Protein AF-A0A2N9EPB7-F1 (afdb_monomer_lite)

Sequence (290 aa):
MHSKGATTSGVSKDGISDSSSALKKNSKKPKYSRFTQQELPACKPILTPGWVITTFIMVGIVFIPIGLASLFASERVVEIVHRYDDACVPHWEIDDVASFLEVLSSSSVKGIGEDRMCWRGSSKDGFRVRHYYKNLLPSAGIVVPWKRIWKTNAPPLVAFFVWVAALGRILTIDNLRRRHVMVLDWCCMCKENGESISHLLLHCPVARELWSFMCSIFGLRWVMPGGVLDLLYSWGDSCHSIGVRKVWDMVPPCVFWCIWGERNARSFEGMERNLMEVKGTVLRTLLGLV

Secondary structure (DSSP, 8-state):
----------------------------SPPP-TTTTT----------HHHHHHHHHHHHHHHHHHHHHHHHHHTT-------STTS-S-TTTHHHHHHHHHHHHT----SSS-----BTTBSSS---HHHHHHHHS-TTS----HHHHHTSS--HHHHHHHHHHHTT-S--HHHHHTTT-------TTTSSS---HHIIIIISHHHHHHHHHHHHHTT------SSHHHHHHHGGGS---HHHHHHHTTHHHHHHHHHHHHHHIIIII-----HHHHHHHHHHHHHT--

InterPro domains:
  IPR005045 CDC50/LEM3 family [PTHR10926] (24-93)
  IPR026960 Reverse transcriptase zinc-binding domain [PF13966] (127-211)

Organism: Fagus sylvatica (NCBI:txid28930)

Foldseek 3Di:
DDDDDDDDDDDDDDDDDDDDDDDDDPDPDDDDDCVVVVVDDDDDDDPDVVVVVVVVVVVCVVVVVVVVVVVVVVVPDDDDDDDPVVDDDPPVCVVVVVVVVVVVVVDDDDDDDDDDDADDPDRPPHDDPVVVCPVVPDPPDDDAPLCLLVVALADPVLSVVLVCLSVQHDPFPVNCVVVVNDDDQAQLQQRPGGTGSCCLCFVPPLNVVLVVLVCVVVVHDDDTDRGSRVCSVPQLPRDDDPVCSSLSSCLSSLSNVLSVVQSCCVVPVVDHDDSVVSSVSSVVSSVVSD

Structure (mmCIF, N/CA/C/O backbone):
data_AF-A0A2N9EPB7-F1
#
_entry.id   AF-A0A2N9EPB7-F1
#
loop_
_atom_site.group_PDB
_atom_site.id
_atom_site.type_symbol
_atom_site.label_atom_id
_atom_site.label_alt_id
_atom_site.label_comp_id
_atom_site.label_asym_id
_atom_site.label_entity_id
_atom_site.label_seq_id
_atom_site.pdbx_PDB_ins_code
_atom_site.Cartn_x
_atom_site.Cartn_y
_atom_site.Cartn_z
_atom_site.occupancy
_atom_site.B_iso_or_equiv
_atom_site.auth_seq_id
_atom_site.auth_comp_id
_atom_site.auth_asym_id
_atom_site.auth_atom_id
_atom_site.pdbx_PDB_model_num
ATOM 1 N N . MET A 1 1 ? 8.063 -8.337 84.038 1.00 34.75 1 MET A N 1
ATOM 2 C CA . MET A 1 1 ? 9.368 -8.889 84.490 1.00 34.75 1 MET A CA 1
ATOM 3 C C . MET A 1 1 ? 9.151 -9.702 85.772 1.00 34.75 1 MET A C 1
ATOM 5 O O . MET A 1 1 ? 8.003 -9.853 86.170 1.00 34.75 1 MET A O 1
ATOM 9 N N . HIS A 1 2 ? 10.189 -10.319 86.344 1.00 30.70 2 HIS A N 1
ATOM 10 C CA . HIS A 1 2 ? 10.052 -11.439 87.293 1.00 30.70 2 HIS A CA 1
ATOM 11 C C . HIS A 1 2 ? 9.617 -11.086 88.732 1.00 30.70 2 HIS A C 1
ATOM 13 O O . HIS A 1 2 ? 10.184 -10.201 89.357 1.00 30.70 2 HIS A O 1
ATOM 19 N N . SER A 1 3 ? 8.693 -11.905 89.253 1.00 28.95 3 SER A N 1
ATOM 20 C CA . SER A 1 3 ? 8.753 -12.681 90.515 1.00 28.95 3 SER A CA 1
ATOM 21 C C . SER A 1 3 ? 9.549 -12.164 91.730 1.00 28.95 3 SER A C 1
ATOM 23 O O . SER A 1 3 ? 10.776 -12.064 91.664 1.00 28.95 3 SER A O 1
ATOM 25 N N . LYS A 1 4 ? 8.855 -12.049 92.880 1.00 36.62 4 LYS A N 1
ATOM 26 C CA . LYS A 1 4 ? 9.126 -12.670 94.213 1.00 36.62 4 LYS A CA 1
ATOM 27 C C . LYS A 1 4 ? 8.210 -12.019 95.279 1.00 36.62 4 LYS A C 1
ATOM 29 O O . LYS A 1 4 ? 7.857 -10.860 95.122 1.00 36.62 4 LYS A O 1
ATOM 34 N N . GLY A 1 5 ? 7.799 -12.683 96.365 1.00 30.12 5 GLY A N 1
ATOM 35 C CA . GLY A 1 5 ? 8.026 -14.076 96.781 1.00 30.12 5 GLY A CA 1
ATOM 36 C C . GLY A 1 5 ? 7.530 -14.343 98.220 1.00 30.12 5 GLY A C 1
ATOM 37 O O . GLY A 1 5 ? 6.679 -13.609 98.707 1.00 30.12 5 GLY A O 1
ATOM 38 N N . ALA A 1 6 ? 8.150 -15.333 98.885 1.00 33.03 6 ALA A N 1
ATOM 39 C CA . ALA A 1 6 ? 7.994 -15.761 100.293 1.00 33.03 6 ALA A CA 1
ATOM 40 C C . ALA A 1 6 ? 6.727 -16.570 100.683 1.00 33.03 6 ALA A C 1
ATOM 42 O O . ALA A 1 6 ? 5.692 -16.403 100.052 1.00 33.03 6 ALA A O 1
ATOM 43 N N . THR A 1 7 ? 6.699 -17.429 101.726 1.00 31.36 7 THR A N 1
ATOM 44 C CA . THR A 1 7 ? 7.706 -18.279 102.445 1.00 31.36 7 THR A CA 1
ATOM 45 C C . THR A 1 7 ? 6.940 -19.216 103.424 1.00 31.36 7 THR A C 1
ATOM 47 O O . THR A 1 7 ? 5.802 -18.913 103.766 1.00 31.36 7 THR A O 1
ATOM 50 N N . THR A 1 8 ? 7.589 -20.280 103.941 1.00 30.34 8 THR A N 1
ATOM 51 C CA . THR A 1 8 ? 7.139 -21.304 104.938 1.00 30.34 8 THR A CA 1
ATOM 52 C C . THR A 1 8 ? 6.368 -22.496 104.352 1.00 30.34 8 THR A C 1
ATOM 54 O O . THR A 1 8 ? 5.619 -22.322 103.400 1.00 30.34 8 THR A O 1
ATOM 57 N N . SER A 1 9 ? 6.520 -23.741 104.829 1.00 29.97 9 SER A N 1
ATOM 58 C CA . SER A 1 9 ? 7.488 -24.421 105.740 1.00 29.97 9 SER A CA 1
ATOM 59 C C . SER A 1 9 ? 7.526 -25.922 105.333 1.00 29.97 9 SER A C 1
ATOM 61 O O . SER A 1 9 ? 6.779 -26.311 104.442 1.00 29.97 9 SER A O 1
ATOM 63 N N . GLY A 1 10 ? 8.334 -26.860 105.843 1.00 29.83 10 GLY A N 1
ATOM 64 C CA . GLY A 1 10 ? 9.412 -26.937 106.843 1.00 29.83 10 GLY A CA 1
ATOM 65 C C . GLY A 1 10 ? 9.867 -28.420 106.921 1.00 29.83 10 GLY A C 1
ATOM 66 O O . GLY A 1 10 ? 9.072 -29.302 106.607 1.00 29.83 10 GLY A O 1
ATOM 67 N N . VAL A 1 11 ? 11.127 -28.728 107.262 1.00 29.91 11 VAL A N 1
ATOM 68 C CA . VAL A 1 11 ? 11.745 -30.070 107.055 1.00 29.91 11 VAL A CA 1
ATOM 69 C C . VAL A 1 11 ? 12.336 -30.648 108.348 1.00 29.91 11 VAL A C 1
ATOM 71 O O . VAL A 1 11 ? 12.968 -29.883 109.072 1.00 29.91 11 VAL A O 1
ATOM 74 N N . SER A 1 12 ? 12.215 -31.971 108.588 1.00 30.56 12 SER A N 1
ATOM 75 C CA . SER A 1 12 ? 13.137 -32.862 109.364 1.00 30.56 12 SER A CA 1
ATOM 76 C C . SER A 1 12 ? 12.520 -34.274 109.552 1.00 30.56 12 SER A C 1
ATOM 78 O O . SER A 1 12 ? 11.306 -34.353 109.703 1.00 30.56 12 SER A O 1
ATOM 80 N N . LYS A 1 13 ? 13.216 -35.409 109.309 1.00 32.69 13 LYS A N 1
ATOM 81 C CA . LYS A 1 13 ? 14.264 -36.112 110.120 1.00 32.69 13 LYS A CA 1
ATOM 82 C C . LYS A 1 13 ? 13.715 -36.738 111.418 1.00 32.69 13 LYS A C 1
ATOM 84 O O . LYS A 1 13 ? 12.835 -36.141 112.019 1.00 32.69 13 LYS A O 1
ATOM 89 N N . ASP A 1 14 ? 14.188 -37.863 111.967 1.00 28.55 14 ASP A N 1
ATOM 90 C CA . ASP A 1 14 ? 15.048 -39.004 111.555 1.00 28.55 14 ASP A CA 1
ATOM 91 C C . ASP A 1 14 ? 14.719 -40.172 112.533 1.00 28.55 14 ASP A C 1
ATOM 93 O O . ASP A 1 14 ? 14.167 -39.909 113.603 1.00 28.55 14 ASP A O 1
ATOM 97 N N . GLY A 1 15 ? 15.055 -41.443 112.253 1.00 29.67 15 GLY A N 1
ATOM 98 C CA . GLY A 1 15 ? 14.837 -42.519 113.245 1.00 29.67 15 GLY A CA 1
ATOM 99 C C . GLY A 1 15 ? 15.290 -43.927 112.835 1.00 29.67 15 GLY A C 1
ATOM 100 O O . GLY A 1 15 ? 14.921 -44.415 111.770 1.00 29.67 15 GLY A O 1
ATOM 101 N N . ILE A 1 16 ? 16.099 -44.564 113.689 1.00 33.22 16 ILE A N 1
ATOM 102 C CA . ILE A 1 16 ? 16.751 -45.880 113.522 1.00 33.22 16 ILE A CA 1
ATOM 103 C C . ILE A 1 16 ? 16.855 -46.518 114.930 1.00 33.22 16 ILE A C 1
ATOM 105 O O . ILE A 1 16 ? 17.063 -45.779 115.889 1.00 33.22 16 ILE A O 1
ATOM 109 N N . SER A 1 17 ? 16.753 -47.836 115.149 1.00 30.45 17 SER A N 1
ATOM 110 C CA . SER A 1 17 ? 16.590 -48.969 114.217 1.00 30.45 17 SER A CA 1
ATOM 111 C C . SER A 1 17 ? 15.149 -49.558 114.273 1.00 30.45 17 SER A C 1
ATOM 113 O O . SER A 1 17 ? 14.246 -48.819 113.897 1.00 30.45 17 SER A O 1
ATOM 115 N N . ASP A 1 18 ? 14.771 -50.794 114.645 1.00 28.92 18 ASP A N 1
ATOM 116 C CA . ASP A 1 18 ? 15.499 -52.001 115.076 1.00 28.92 18 ASP A CA 1
ATOM 117 C C . ASP A 1 18 ? 14.872 -53.316 114.552 1.00 28.92 18 ASP A C 1
ATOM 119 O O . ASP A 1 18 ? 13.840 -53.301 113.878 1.00 28.92 18 ASP A O 1
ATOM 123 N N . SER A 1 19 ? 15.548 -54.454 114.758 1.00 36.34 19 SER A N 1
ATOM 124 C CA . SER A 1 19 ? 15.335 -55.690 114.002 1.00 36.34 19 SER A CA 1
ATOM 125 C C . SER A 1 19 ? 14.575 -56.789 114.753 1.00 36.34 19 SER A C 1
ATOM 127 O O . SER A 1 19 ? 14.981 -57.248 115.815 1.00 36.34 19 SER A O 1
ATOM 129 N N . SER A 1 20 ? 13.539 -57.333 114.110 1.00 32.75 20 SER A N 1
ATOM 130 C CA . SER A 1 20 ? 13.097 -58.715 114.337 1.00 32.75 20 SER A CA 1
ATOM 131 C C . SER A 1 20 ? 12.753 -59.384 113.000 1.00 32.75 20 SER A C 1
ATOM 133 O O . SER A 1 20 ? 12.219 -58.761 112.080 1.00 32.75 20 SER A O 1
ATOM 135 N N . SER A 1 21 ? 13.149 -60.646 112.836 1.00 41.38 21 SER A N 1
ATOM 136 C CA . SER A 1 21 ? 13.240 -61.318 111.535 1.00 41.38 21 SER A CA 1
ATOM 137 C C . SER A 1 21 ? 12.005 -62.168 111.204 1.00 41.38 21 SER A C 1
ATOM 139 O O . SER A 1 21 ? 11.971 -63.374 111.435 1.00 41.38 21 SER A O 1
ATOM 141 N N . ALA A 1 22 ? 10.998 -61.553 110.574 1.00 44.91 22 ALA A N 1
ATOM 142 C CA . ALA A 1 22 ? 9.813 -62.250 110.064 1.00 44.91 22 ALA A CA 1
ATOM 143 C C . ALA A 1 22 ? 9.897 -62.539 108.545 1.00 44.91 22 ALA A C 1
ATOM 145 O O . ALA A 1 22 ? 9.849 -61.637 107.711 1.00 44.91 22 ALA A O 1
ATOM 146 N N . LEU A 1 23 ? 10.015 -63.828 108.209 1.00 43.28 23 LEU A N 1
ATOM 147 C CA . LEU A 1 23 ? 9.998 -64.472 106.879 1.00 43.28 23 LEU A CA 1
ATOM 148 C C . LEU A 1 23 ? 9.451 -63.647 105.683 1.00 43.28 23 LEU A C 1
ATOM 150 O O . LEU A 1 23 ? 8.244 -63.439 105.541 1.00 43.28 23 LEU A O 1
ATOM 154 N N . LYS A 1 24 ? 10.322 -63.331 104.708 1.00 53.16 24 LYS A N 1
ATOM 155 C CA . LYS A 1 24 ? 9.917 -62.813 103.384 1.00 53.16 24 LYS A CA 1
ATOM 156 C C . LYS A 1 24 ? 9.122 -63.864 102.589 1.00 53.16 24 LYS A C 1
ATOM 158 O O . LYS A 1 24 ? 9.703 -64.795 102.036 1.00 53.16 24 LYS A O 1
ATOM 163 N N . LYS A 1 25 ? 7.807 -63.675 102.429 1.00 59.25 25 LYS A N 1
ATOM 164 C CA . LYS A 1 25 ? 7.010 -64.392 101.413 1.00 59.25 25 LYS A CA 1
ATOM 165 C C . LYS A 1 25 ? 7.131 -63.702 100.048 1.00 59.25 25 LYS A C 1
ATOM 167 O O . LYS A 1 25 ? 6.509 -62.667 99.821 1.00 59.25 25 LYS A O 1
ATOM 172 N N . ASN A 1 26 ? 7.873 -64.307 99.118 1.00 60.44 26 ASN A N 1
ATOM 173 C CA . ASN A 1 26 ? 7.923 -63.869 97.718 1.00 60.44 26 ASN A CA 1
ATOM 174 C C . ASN A 1 26 ? 6.571 -64.114 97.021 1.00 60.44 26 ASN A C 1
ATOM 176 O O . ASN A 1 26 ? 6.298 -65.200 96.510 1.00 60.44 26 ASN A O 1
ATOM 180 N N . SER A 1 27 ? 5.713 -63.094 97.001 1.00 63.69 27 SER A N 1
ATOM 181 C CA . SER A 1 27 ? 4.436 -63.125 96.285 1.00 63.69 27 SER A CA 1
ATOM 182 C C . SER A 1 27 ? 4.645 -62.902 94.785 1.00 63.69 27 SER A C 1
ATOM 184 O O . SER A 1 27 ? 5.161 -61.865 94.381 1.00 63.69 27 SER A O 1
ATOM 186 N N . LYS A 1 28 ? 4.173 -63.837 93.949 1.00 74.88 28 LYS A N 1
ATOM 187 C CA . LYS A 1 28 ? 4.103 -63.666 92.483 1.00 74.88 28 LYS A CA 1
ATOM 188 C C . LYS A 1 28 ? 2.916 -62.797 92.020 1.00 74.88 28 LYS A C 1
ATOM 190 O O . LYS A 1 28 ? 2.705 -62.661 90.818 1.00 74.88 28 LYS A O 1
ATOM 195 N N . LYS A 1 29 ? 2.101 -62.248 92.933 1.00 72.62 29 LYS A N 1
ATOM 196 C CA . LYS A 1 29 ? 0.937 -61.426 92.559 1.00 72.62 29 LYS A CA 1
ATOM 197 C C . LYS A 1 29 ? 1.398 -60.064 92.007 1.00 72.62 29 LYS A C 1
ATOM 199 O O . LYS A 1 29 ? 2.239 -59.431 92.647 1.00 72.62 29 LYS A O 1
ATOM 204 N N . PRO A 1 30 ? 0.854 -59.587 90.871 1.00 70.00 30 PRO A N 1
ATOM 205 C CA . PRO A 1 30 ? 1.188 -58.269 90.336 1.00 70.00 30 PRO A CA 1
ATOM 206 C C . PRO A 1 30 ? 0.767 -57.158 91.305 1.00 70.00 30 PRO A C 1
ATOM 208 O O . PRO A 1 30 ? -0.186 -57.310 92.073 1.00 70.00 30 PRO A O 1
ATOM 211 N N . LYS A 1 31 ? 1.474 -56.022 91.265 1.00 74.56 31 LYS A N 1
ATOM 212 C CA . LYS A 1 31 ? 1.181 -54.868 92.123 1.00 74.56 31 LYS A CA 1
ATOM 213 C C . LYS A 1 31 ? -0.218 -54.324 91.800 1.00 74.56 31 LYS A C 1
ATOM 215 O O . LYS A 1 31 ? -0.492 -53.956 90.657 1.00 74.56 31 LYS A O 1
ATOM 220 N N . TYR A 1 32 ? -1.089 -54.294 92.808 1.00 80.81 32 TYR A N 1
ATOM 221 C CA . TYR A 1 32 ? -2.472 -53.834 92.673 1.00 80.81 32 TYR A CA 1
ATOM 222 C C . TYR A 1 32 ? -2.519 -52.364 92.223 1.00 80.81 32 TYR A C 1
ATOM 224 O O . TYR A 1 32 ? -1.859 -51.498 92.800 1.00 80.81 32 TYR A O 1
ATOM 232 N N . SER A 1 33 ? -3.305 -52.103 91.182 1.00 82.06 33 SER A N 1
ATOM 233 C CA . SER A 1 33 ? -3.659 -50.780 90.671 1.00 82.06 33 SER A CA 1
ATOM 234 C C . SER A 1 33 ? -5.020 -50.891 89.993 1.00 82.06 33 SER A C 1
ATOM 236 O O . SER A 1 33 ? -5.284 -51.881 89.312 1.00 82.06 33 SER A O 1
ATOM 238 N N . ARG A 1 34 ? -5.872 -49.865 90.103 1.00 79.75 34 ARG A N 1
ATOM 239 C CA . ARG A 1 34 ? -7.186 -49.861 89.434 1.00 79.75 34 ARG A CA 1
ATOM 240 C C . ARG A 1 34 ? -7.086 -50.046 87.918 1.00 79.75 34 ARG A C 1
ATOM 242 O O . ARG A 1 34 ? -7.976 -50.638 87.324 1.00 79.75 34 ARG A O 1
ATOM 249 N N . PHE A 1 35 ? -5.979 -49.627 87.299 1.00 80.94 35 PHE A N 1
ATOM 250 C CA . PHE A 1 35 ? -5.718 -49.895 85.883 1.00 80.94 35 PHE A CA 1
ATOM 251 C C . PHE A 1 35 ? -5.470 -51.392 85.613 1.00 80.94 35 PHE A C 1
ATOM 253 O O . PHE A 1 35 ? -6.086 -51.968 84.723 1.00 80.94 35 PHE A O 1
ATOM 260 N N . THR A 1 36 ? -4.615 -52.053 86.405 1.00 76.69 36 THR A N 1
ATOM 261 C CA . THR A 1 36 ? -4.285 -53.484 86.226 1.00 76.69 36 THR A CA 1
ATOM 262 C C . THR A 1 36 ? -5.387 -54.432 86.708 1.00 76.69 36 THR A C 1
ATOM 264 O O . THR A 1 36 ? -5.376 -55.605 86.349 1.00 76.69 36 THR A O 1
ATOM 267 N N . GLN A 1 37 ? -6.345 -53.932 87.491 1.00 83.38 37 GLN A N 1
ATOM 268 C CA . GLN A 1 37 ? -7.571 -54.631 87.897 1.00 83.38 37 GLN A CA 1
ATOM 269 C C . GLN A 1 37 ? -8.774 -54.320 86.983 1.00 83.38 37 GLN A C 1
ATOM 271 O O . GLN A 1 37 ? -9.832 -54.909 87.166 1.00 83.38 37 GLN A O 1
ATOM 276 N N . GLN A 1 38 ? -8.632 -53.398 86.020 1.00 78.69 38 GLN A N 1
ATOM 277 C CA . GLN A 1 38 ? -9.719 -52.876 85.171 1.00 78.69 38 GLN A CA 1
ATOM 278 C C . GLN A 1 38 ? -10.873 -52.189 85.947 1.00 78.69 38 GLN A C 1
ATOM 280 O O . GLN A 1 38 ? -11.965 -51.990 85.423 1.00 78.69 38 GLN A O 1
ATOM 285 N N . GLU A 1 39 ? -10.605 -51.727 87.172 1.00 83.94 39 GLU A N 1
ATOM 286 C CA . GLU A 1 39 ? -11.517 -50.991 88.066 1.00 83.94 39 GLU A CA 1
ATOM 287 C C . GLU A 1 39 ? -11.551 -49.475 87.768 1.00 83.94 39 GLU A C 1
ATOM 289 O O . GLU A 1 39 ? -11.650 -48.636 88.671 1.00 83.94 39 GLU A O 1
ATOM 294 N N . LEU A 1 40 ? -11.410 -49.088 86.498 1.00 85.81 40 LEU A N 1
ATOM 295 C CA . LEU A 1 40 ? -11.548 -47.691 86.086 1.00 85.81 40 LEU A CA 1
ATOM 296 C C . LEU A 1 40 ? -13.037 -47.304 86.004 1.00 85.81 40 LEU A C 1
ATOM 298 O O . LEU A 1 40 ? -13.857 -48.127 85.589 1.00 85.81 40 LEU A O 1
ATOM 302 N N . PRO A 1 41 ? -13.412 -46.057 86.351 1.00 82.81 41 PRO A N 1
ATOM 303 C CA . PRO A 1 41 ? -14.785 -45.583 86.212 1.00 82.81 41 PRO A CA 1
ATOM 304 C C . PRO A 1 41 ? -15.151 -45.433 84.727 1.00 82.81 41 PRO A C 1
ATOM 306 O O . PRO A 1 41 ? -14.915 -44.397 84.110 1.00 82.81 41 PRO A O 1
ATOM 309 N N . ALA A 1 42 ? -15.733 -46.483 84.152 1.00 83.00 42 ALA A N 1
ATOM 310 C CA . ALA A 1 42 ? -16.265 -46.487 82.796 1.00 83.00 42 ALA A CA 1
ATOM 311 C C . ALA A 1 42 ? -17.776 -46.221 82.813 1.00 83.00 42 ALA A C 1
ATOM 313 O O . ALA A 1 42 ? -18.532 -46.948 83.462 1.00 83.00 42 ALA A O 1
ATOM 314 N N . CYS A 1 43 ? -18.231 -45.219 82.056 1.00 79.19 43 CYS A N 1
ATOM 315 C CA . CYS A 1 43 ? -19.655 -45.072 81.772 1.00 79.19 43 CYS A CA 1
ATOM 316 C C . CYS A 1 43 ? -20.114 -46.257 80.910 1.00 79.19 43 CYS A C 1
ATOM 318 O O . CYS A 1 43 ? -19.557 -46.501 79.840 1.00 79.19 43 CYS A O 1
ATOM 320 N N . LYS A 1 44 ? -21.123 -46.996 81.379 1.00 80.38 44 LYS A N 1
ATOM 321 C CA . LYS A 1 44 ? -21.778 -48.076 80.633 1.00 80.38 44 LYS A CA 1
ATOM 322 C C . LYS A 1 44 ? -23.149 -47.560 80.179 1.00 80.38 44 LYS A C 1
ATOM 324 O O . LYS A 1 44 ? -24.090 -47.644 80.967 1.00 80.38 44 LYS A O 1
ATOM 329 N N . PRO A 1 45 ? -23.279 -46.973 78.974 1.00 78.06 45 PRO A N 1
ATOM 330 C CA . PRO A 1 45 ? -24.544 -46.408 78.515 1.00 78.06 45 PRO A CA 1
ATOM 331 C C . PRO A 1 45 ? -25.565 -47.524 78.266 1.00 78.06 45 PRO A C 1
ATOM 333 O O . PRO A 1 45 ? -25.506 -48.234 77.264 1.00 78.06 45 PRO A O 1
ATOM 336 N N . ILE A 1 46 ? -26.514 -47.682 79.189 1.00 80.12 46 ILE A N 1
ATOM 337 C CA . ILE A 1 46 ? -27.643 -48.600 79.023 1.00 80.12 46 ILE A CA 1
ATOM 338 C C . ILE A 1 46 ? -28.676 -47.902 78.133 1.00 80.12 46 ILE A C 1
ATOM 340 O O . ILE A 1 46 ? -29.394 -47.005 78.578 1.00 80.12 46 ILE A O 1
ATOM 344 N N . LEU A 1 47 ? -28.734 -48.314 76.865 1.00 81.38 47 LEU A N 1
ATOM 345 C CA . LEU A 1 47 ? -29.679 -47.821 75.860 1.00 81.38 47 LEU A CA 1
ATOM 346 C C . LEU A 1 47 ? -31.111 -48.273 76.191 1.00 81.38 47 LEU A C 1
ATOM 348 O O . LEU A 1 47 ? -31.630 -49.241 75.641 1.00 81.38 47 LEU A O 1
ATOM 352 N N . THR A 1 48 ? -31.748 -47.571 77.126 1.00 88.62 48 THR A N 1
ATOM 353 C CA . THR A 1 48 ? -33.166 -47.767 77.449 1.00 88.62 48 THR A CA 1
ATOM 354 C C . THR A 1 48 ? -34.060 -47.167 76.353 1.00 88.62 48 THR A C 1
ATOM 356 O O . THR A 1 48 ? -33.715 -46.116 75.799 1.00 88.62 48 THR A O 1
ATOM 359 N N . PRO A 1 49 ? -35.233 -47.764 76.046 1.00 88.81 49 PRO A N 1
ATOM 360 C CA . PRO A 1 49 ? -36.095 -47.292 74.959 1.00 88.81 49 PRO A CA 1
ATOM 361 C C . PRO A 1 49 ? -36.469 -45.807 75.051 1.00 88.81 49 PRO A C 1
ATOM 363 O O . PRO A 1 49 ? -36.445 -45.116 74.039 1.00 88.81 49 PRO A O 1
ATOM 366 N N . GLY A 1 50 ? -36.737 -45.286 76.256 1.00 90.75 50 GLY A N 1
ATOM 367 C CA . GLY A 1 50 ? -37.083 -43.874 76.453 1.00 90.75 50 GLY A CA 1
ATOM 368 C C . GLY A 1 50 ? -35.982 -42.901 76.015 1.00 90.75 50 GLY A C 1
ATOM 369 O O . GLY A 1 50 ? -36.272 -41.915 75.340 1.00 90.75 50 GLY A O 1
ATOM 370 N N . TRP A 1 51 ? -34.714 -43.199 76.322 1.00 89.00 51 TRP A N 1
ATOM 371 C CA . TRP A 1 51 ? -33.570 -42.383 75.888 1.00 89.00 51 TRP A CA 1
ATOM 372 C C . TRP A 1 51 ? -33.380 -42.416 74.368 1.00 89.00 51 TRP A C 1
ATOM 374 O O . TRP A 1 51 ? -33.123 -41.380 73.751 1.00 89.00 51 TRP A O 1
ATOM 384 N N . VAL A 1 52 ? -33.557 -43.590 73.758 1.00 90.81 52 VAL A N 1
ATOM 385 C CA . VAL A 1 52 ? -33.444 -43.781 72.305 1.00 90.81 52 VAL A CA 1
ATOM 386 C C . VAL A 1 52 ? -34.554 -43.019 71.573 1.00 90.81 52 VAL A C 1
ATOM 388 O O . VAL A 1 52 ? -34.263 -42.229 70.677 1.00 90.81 52 VAL A O 1
ATOM 391 N N . ILE A 1 53 ? -35.809 -43.172 72.007 1.00 92.94 53 ILE A N 1
ATOM 392 C CA . ILE A 1 53 ? -36.971 -42.460 71.450 1.00 92.94 53 ILE A CA 1
ATOM 393 C C . ILE A 1 53 ? -36.798 -40.940 71.589 1.00 92.94 53 ILE A C 1
ATOM 395 O O . ILE A 1 53 ? -36.986 -40.214 70.617 1.00 92.94 53 ILE A O 1
ATOM 399 N N . THR A 1 54 ? -36.367 -40.457 72.760 1.00 92.00 54 THR A N 1
ATOM 400 C CA . THR A 1 54 ? -36.135 -39.020 72.998 1.00 92.00 54 THR A CA 1
ATOM 401 C C . THR A 1 54 ? -35.059 -38.468 72.062 1.00 92.00 54 THR A C 1
ATOM 403 O O . THR A 1 54 ? -35.244 -37.411 71.463 1.00 92.00 54 THR A O 1
ATOM 406 N N . THR A 1 55 ? -33.962 -39.208 71.871 1.00 92.69 55 THR A N 1
ATOM 407 C CA . THR A 1 55 ? -32.892 -38.825 70.936 1.00 92.69 55 THR A CA 1
ATOM 408 C C . THR A 1 55 ? -33.408 -38.733 69.499 1.00 92.69 55 THR A C 1
ATOM 410 O O . THR A 1 55 ? -33.163 -37.730 68.834 1.00 92.69 55 THR A O 1
ATOM 413 N N . PHE A 1 56 ? -34.173 -39.723 69.026 1.00 94.56 56 PHE A N 1
ATOM 414 C CA . PHE A 1 56 ? -34.745 -39.690 67.674 1.00 94.56 56 PHE A CA 1
ATOM 415 C C . PHE A 1 56 ? -35.767 -38.562 67.473 1.00 94.56 56 PHE A C 1
ATOM 417 O O . PHE A 1 56 ? -35.775 -37.947 66.409 1.00 94.56 56 PHE A O 1
ATOM 424 N N . ILE A 1 57 ? -36.578 -38.233 68.484 1.00 95.81 57 ILE A N 1
ATOM 425 C CA . ILE A 1 57 ? -37.506 -37.091 68.427 1.00 95.81 57 ILE A CA 1
ATOM 426 C C . ILE A 1 57 ? -36.731 -35.770 68.328 1.00 95.81 57 ILE A C 1
ATOM 428 O O . ILE A 1 57 ? -37.040 -34.951 67.466 1.00 95.81 57 ILE A O 1
ATOM 432 N N . MET A 1 58 ? -35.687 -35.577 69.141 1.00 95.50 58 MET A N 1
ATOM 433 C CA . MET A 1 58 ? -34.838 -34.379 69.076 1.00 95.50 58 MET A CA 1
ATOM 434 C C . MET A 1 58 ? -34.112 -34.250 67.730 1.00 95.50 58 MET A C 1
ATOM 436 O O . MET A 1 58 ? -34.053 -33.159 67.167 1.00 95.50 58 MET A O 1
ATOM 440 N N . VAL A 1 59 ? -33.616 -35.362 67.175 1.00 96.25 59 VAL A N 1
ATOM 441 C CA . VAL A 1 59 ? -33.054 -35.415 65.815 1.00 96.25 59 VAL A CA 1
ATOM 442 C C . VAL A 1 59 ? -34.114 -35.010 64.783 1.00 96.25 59 VAL A C 1
ATOM 444 O O . VAL A 1 59 ? -33.850 -34.133 63.966 1.00 96.25 59 VAL A O 1
ATOM 447 N N . GLY A 1 60 ? -35.333 -35.553 64.852 1.00 94.94 60 GLY A N 1
ATOM 448 C CA . GLY A 1 60 ? -36.434 -35.167 63.962 1.00 94.94 60 GLY A CA 1
ATOM 449 C C . GLY A 1 60 ? -36.760 -33.669 64.020 1.00 94.94 60 GLY A C 1
ATOM 450 O O . GLY A 1 60 ? -36.830 -33.018 62.980 1.00 94.94 60 GLY A O 1
ATOM 451 N N . ILE A 1 61 ? -36.876 -33.102 65.225 1.00 96.12 61 ILE A N 1
ATOM 452 C CA . ILE A 1 61 ? -37.158 -31.672 65.449 1.00 96.12 61 ILE A CA 1
ATOM 453 C C . ILE A 1 61 ? -36.072 -30.765 64.845 1.00 96.12 61 ILE A C 1
ATOM 455 O O . ILE A 1 61 ? -36.392 -29.676 64.375 1.00 96.12 61 ILE A O 1
ATOM 459 N N . VAL A 1 62 ? -34.808 -31.200 64.817 1.00 96.00 62 VAL A N 1
ATOM 460 C CA . VAL A 1 62 ? -33.704 -30.440 64.203 1.00 96.00 62 VAL A CA 1
ATOM 461 C C . VAL A 1 62 ? -33.652 -30.625 62.683 1.00 96.00 62 VAL A C 1
ATOM 463 O O . VAL A 1 62 ? -33.530 -29.646 61.949 1.00 96.00 62 VAL A O 1
ATOM 466 N N . PHE A 1 63 ? -33.749 -31.860 62.185 1.00 96.44 63 PHE A N 1
ATOM 467 C CA . PHE A 1 63 ? -33.535 -32.148 60.764 1.00 96.44 63 PHE A CA 1
ATOM 468 C C . PHE A 1 63 ? -34.754 -31.867 59.872 1.00 96.44 63 PHE A C 1
ATOM 470 O O . PHE A 1 63 ? -34.557 -31.551 58.701 1.00 96.44 63 PHE A O 1
ATOM 477 N N . ILE A 1 64 ? -35.991 -31.913 60.384 1.00 96.56 64 ILE A N 1
ATOM 478 C CA . ILE A 1 64 ? -37.191 -31.615 59.578 1.00 96.56 64 ILE A CA 1
ATOM 479 C C . ILE A 1 64 ? -37.211 -30.145 59.103 1.00 96.56 64 ILE A C 1
ATOM 481 O O . ILE A 1 64 ? -37.347 -29.936 57.896 1.00 96.56 64 ILE A O 1
ATOM 485 N N . PRO A 1 65 ? -37.005 -29.117 59.957 1.00 96.38 65 PRO A N 1
ATOM 486 C CA . PRO A 1 65 ? -36.920 -27.726 59.502 1.00 96.38 65 PRO A CA 1
ATOM 487 C C . PRO A 1 65 ? -35.766 -27.475 58.525 1.00 96.38 65 PRO A C 1
ATOM 489 O O . PRO A 1 65 ? -35.939 -26.739 57.557 1.00 96.38 65 PRO A O 1
ATOM 492 N N . ILE A 1 66 ? -34.608 -28.114 58.738 1.00 96.62 66 ILE A N 1
ATOM 493 C CA . ILE A 1 66 ? -33.450 -28.014 57.834 1.00 96.62 66 ILE A CA 1
ATOM 494 C C . ILE A 1 66 ? -33.781 -28.630 56.466 1.00 96.62 66 ILE A C 1
ATOM 496 O O . ILE A 1 66 ? -33.493 -28.024 55.436 1.00 96.62 66 ILE A O 1
ATOM 500 N N . GLY A 1 67 ? -34.431 -29.798 56.443 1.00 96.38 67 GLY A N 1
ATOM 501 C CA . GLY A 1 67 ? -34.880 -30.455 55.215 1.00 96.38 67 GLY A CA 1
ATOM 502 C C . GLY A 1 67 ? -35.900 -29.621 54.438 1.00 96.38 67 GLY A C 1
ATOM 503 O O . GLY A 1 67 ? -35.742 -29.442 53.234 1.00 96.38 67 GLY A O 1
ATOM 504 N N . LEU A 1 68 ? -36.893 -29.045 55.123 1.00 95.81 68 LEU A N 1
ATOM 505 C CA . LEU A 1 68 ? -37.893 -28.161 54.510 1.00 95.81 68 LEU A CA 1
ATOM 506 C C . LEU A 1 68 ? -37.268 -26.869 53.960 1.00 95.81 68 LEU A C 1
ATOM 508 O O . LEU A 1 68 ? -37.588 -26.464 52.845 1.00 95.81 68 LEU A O 1
ATOM 512 N N . ALA A 1 69 ? -36.341 -26.248 54.697 1.00 94.56 69 ALA A N 1
ATOM 513 C CA . ALA A 1 69 ? -35.613 -25.072 54.223 1.00 94.56 69 ALA A CA 1
ATOM 514 C C . ALA A 1 69 ? -34.724 -25.392 53.006 1.00 94.56 69 ALA A C 1
ATOM 516 O O . ALA A 1 69 ? -34.662 -24.598 52.071 1.00 94.56 69 ALA A O 1
ATOM 517 N N . SER A 1 70 ? -34.076 -26.562 52.995 1.00 94.25 70 SER A N 1
ATOM 518 C CA . SER A 1 70 ? -33.265 -27.041 51.867 1.00 94.25 70 SER A CA 1
ATOM 519 C C . SER A 1 70 ? -34.117 -27.334 50.626 1.00 94.25 70 SER A C 1
ATOM 521 O O . SER A 1 70 ? -33.763 -26.919 49.525 1.00 94.25 70 SER A O 1
ATOM 523 N N . LEU A 1 71 ? -35.284 -27.969 50.798 1.00 94.75 71 LEU A N 1
ATOM 524 C CA . LEU A 1 71 ? -36.235 -28.227 49.713 1.00 94.75 71 LEU A CA 1
ATOM 525 C C . LEU A 1 71 ? -36.745 -26.915 49.097 1.00 94.75 71 LEU A C 1
ATOM 527 O O . LEU A 1 71 ? -36.628 -26.721 47.892 1.00 94.75 71 LEU A O 1
ATOM 531 N N . PHE A 1 72 ? -37.206 -25.978 49.927 1.00 92.81 72 PHE A N 1
ATOM 532 C CA . PHE A 1 72 ? -37.686 -24.664 49.487 1.00 92.81 72 PHE A CA 1
ATOM 533 C C . PHE A 1 72 ? -36.587 -23.796 48.850 1.00 92.81 72 PHE A C 1
ATOM 535 O O . PHE A 1 72 ? -36.868 -22.959 47.992 1.00 92.81 72 PHE A O 1
ATOM 542 N N . ALA A 1 73 ? -35.324 -23.981 49.247 1.00 91.19 73 ALA A N 1
ATOM 543 C CA . ALA A 1 73 ? -34.185 -23.375 48.563 1.00 91.19 73 ALA A CA 1
ATOM 544 C C . ALA A 1 73 ? -33.952 -24.017 47.183 1.00 91.19 73 ALA A C 1
ATOM 546 O O . ALA A 1 73 ? -33.724 -23.294 46.217 1.00 91.19 73 ALA A O 1
ATOM 547 N N . SER A 1 74 ? -34.071 -25.345 47.077 1.00 92.94 74 SER A N 1
ATOM 548 C CA . SER A 1 74 ? -33.944 -26.104 45.825 1.00 92.94 74 SER A CA 1
ATOM 549 C C . SER A 1 74 ? -35.040 -25.746 44.813 1.00 92.94 74 SER A C 1
ATOM 551 O O . SER A 1 74 ? -34.740 -25.498 43.651 1.00 92.94 74 SER A O 1
ATOM 553 N N . GLU A 1 75 ? -36.296 -25.617 45.253 1.00 89.94 75 GLU A N 1
ATOM 554 C CA . GLU A 1 75 ? -37.443 -25.188 44.426 1.00 89.94 75 GLU A CA 1
ATOM 555 C C . GLU A 1 75 ? -37.298 -23.765 43.850 1.00 89.94 75 GLU A C 1
ATOM 557 O O . GLU A 1 75 ? -38.012 -23.390 42.921 1.00 89.94 75 GLU A O 1
ATOM 562 N N . ARG A 1 76 ? -36.375 -22.958 44.390 1.00 84.38 76 ARG A N 1
ATOM 563 C CA . ARG A 1 76 ? -36.072 -21.596 43.924 1.00 84.38 76 ARG A CA 1
ATOM 564 C C . ARG A 1 76 ? -34.897 -21.528 42.944 1.00 84.38 76 ARG A C 1
ATOM 566 O O . ARG A 1 76 ? -34.603 -20.440 42.448 1.00 84.38 76 ARG A O 1
ATOM 573 N N . VAL A 1 77 ? -34.223 -22.644 42.662 1.00 85.25 77 VAL A N 1
ATOM 574 C CA . VAL A 1 77 ? -33.130 -22.707 41.683 1.00 85.25 77 VAL A CA 1
ATOM 575 C C . VAL A 1 77 ? -33.698 -23.018 40.301 1.00 85.25 77 VAL A C 1
ATOM 577 O O . VAL A 1 77 ? -34.283 -24.073 40.079 1.00 85.25 77 VAL A O 1
ATOM 580 N N . VAL A 1 78 ? -33.491 -22.108 39.347 1.00 81.31 78 VAL A N 1
ATOM 581 C CA . VAL A 1 78 ? -33.795 -22.353 37.931 1.00 81.31 78 VAL A CA 1
ATOM 582 C C . VAL A 1 78 ? -32.583 -23.018 37.281 1.00 81.31 78 VAL A C 1
ATOM 584 O O . VAL A 1 78 ? -31.583 -22.356 37.003 1.00 81.31 78 VAL A O 1
ATOM 587 N N . GLU A 1 79 ? -32.661 -24.326 37.042 1.00 81.06 79 GLU A N 1
ATOM 588 C CA . GLU A 1 79 ? -31.639 -25.061 36.294 1.00 81.06 79 GLU A CA 1
ATOM 589 C C . GLU A 1 79 ? -31.820 -24.849 34.781 1.00 81.06 79 GLU A C 1
ATOM 591 O O . GLU A 1 79 ? -32.860 -25.182 34.212 1.00 81.06 79 GLU A O 1
ATOM 596 N N . ILE A 1 80 ? -30.801 -24.297 34.114 1.00 78.19 80 ILE A N 1
ATOM 597 C CA . ILE A 1 80 ? -30.793 -24.104 32.656 1.00 78.19 80 ILE A CA 1
ATOM 598 C C . ILE A 1 80 ? -30.006 -25.251 32.013 1.00 78.19 80 ILE A C 1
ATOM 600 O O . ILE A 1 80 ? -28.792 -25.168 31.824 1.00 78.19 80 ILE A O 1
ATOM 604 N N . VAL A 1 81 ? -30.706 -26.335 31.674 1.00 77.44 81 VAL A N 1
ATOM 605 C CA . VAL A 1 81 ? -30.114 -27.509 31.015 1.00 77.44 81 VAL A CA 1
ATOM 606 C C . VAL A 1 81 ? -29.899 -27.229 29.523 1.00 77.44 81 VAL A C 1
ATOM 608 O O . VAL A 1 81 ? -30.774 -27.474 28.693 1.00 77.44 81 VAL A O 1
ATOM 611 N N . HIS A 1 82 ? -28.714 -26.735 29.163 1.00 68.94 82 HIS A N 1
ATOM 612 C CA . HIS A 1 82 ? -28.283 -26.653 27.766 1.00 68.94 82 HIS A CA 1
ATOM 613 C C . HIS A 1 82 ? -27.800 -28.018 27.259 1.00 68.94 82 HIS A C 1
ATOM 615 O O . HIS A 1 82 ? -26.665 -28.422 27.516 1.00 68.94 82 HIS A O 1
ATOM 621 N N . ARG A 1 83 ? -28.640 -28.702 26.476 1.00 69.25 83 ARG A N 1
ATOM 622 C CA . ARG A 1 83 ? -28.171 -29.724 25.531 1.00 69.25 83 ARG A CA 1
ATOM 623 C C . ARG A 1 83 ? -27.649 -29.047 24.270 1.00 69.25 83 ARG A C 1
ATOM 625 O O . ARG A 1 83 ? -28.254 -28.092 23.786 1.00 69.25 83 ARG A O 1
ATOM 632 N N . TYR A 1 84 ? -26.535 -29.548 23.752 1.00 67.69 84 TYR A N 1
ATOM 633 C CA . TYR A 1 84 ? -25.938 -29.100 22.490 1.00 67.69 84 TYR A CA 1
ATOM 634 C C . TYR A 1 84 ? -26.201 -30.092 21.345 1.00 67.69 84 TYR A C 1
ATOM 636 O O . TYR A 1 84 ? -26.099 -29.719 20.183 1.00 67.69 84 TYR A O 1
ATOM 644 N N . ASP A 1 85 ? -26.603 -31.324 21.670 1.00 70.00 85 ASP A N 1
ATOM 645 C CA . ASP A 1 85 ? -26.826 -32.426 20.725 1.00 70.00 85 ASP A CA 1
ATOM 646 C C . ASP A 1 85 ? -28.142 -32.310 19.931 1.00 70.00 85 ASP A C 1
ATOM 648 O O . ASP A 1 85 ? -28.275 -32.891 18.857 1.00 70.00 85 ASP A O 1
ATOM 652 N N . ASP A 1 86 ? -29.118 -31.551 20.446 1.00 62.72 86 ASP A N 1
ATOM 653 C CA . ASP A 1 86 ? -30.433 -31.351 19.814 1.00 62.72 86 ASP A CA 1
ATOM 654 C C . ASP A 1 86 ? -30.388 -30.337 18.643 1.00 62.72 86 ASP A C 1
ATOM 656 O O . ASP A 1 86 ? -31.375 -30.157 17.924 1.00 62.72 86 ASP A O 1
ATOM 660 N N . ALA A 1 87 ? -29.252 -29.661 18.430 1.00 65.06 87 ALA A N 1
ATOM 661 C CA . ALA A 1 87 ? -29.053 -28.711 17.339 1.00 65.06 87 ALA A CA 1
ATOM 662 C C . ALA A 1 87 ? -28.445 -29.398 16.104 1.00 65.06 87 ALA A C 1
ATOM 664 O O . ALA A 1 87 ? -27.298 -29.842 16.113 1.00 65.06 87 ALA A O 1
ATOM 665 N N . CYS A 1 88 ? -29.192 -29.417 14.995 1.00 70.81 88 CYS A N 1
ATOM 666 C CA . CYS A 1 88 ? -28.607 -29.689 13.679 1.00 70.81 88 CYS A CA 1
ATOM 667 C C . CYS A 1 88 ? -27.526 -28.642 13.349 1.00 70.81 88 CYS A C 1
ATOM 669 O O . CYS A 1 88 ? -27.617 -27.509 13.825 1.00 70.81 88 CYS A O 1
ATOM 671 N N . VAL A 1 89 ? -26.548 -29.019 12.508 1.00 72.50 89 VAL A N 1
ATOM 672 C CA . VAL A 1 89 ? -25.412 -28.171 12.080 1.00 72.50 89 VAL A CA 1
ATOM 673 C C . VAL A 1 89 ? -25.863 -26.718 11.859 1.00 72.50 89 VAL A C 1
ATOM 675 O O . VAL A 1 89 ? -26.780 -26.500 11.056 1.00 72.50 89 VAL A O 1
ATOM 678 N N . PRO A 1 90 ? -25.264 -25.730 12.554 1.00 77.62 90 PRO A N 1
ATOM 679 C CA . PRO A 1 90 ? -25.703 -24.345 12.467 1.00 77.62 90 PRO A CA 1
ATOM 680 C C . PRO A 1 90 ? -25.707 -23.828 11.031 1.00 77.62 90 PRO A C 1
ATOM 682 O O . PRO A 1 90 ? -24.846 -24.186 10.233 1.00 77.62 90 PRO A O 1
ATOM 685 N N . HIS A 1 91 ? -26.647 -22.944 10.693 1.00 75.12 91 HIS A N 1
ATOM 686 C CA . HIS A 1 91 ? -26.897 -22.567 9.293 1.00 75.12 91 HIS A CA 1
ATOM 687 C C . HIS A 1 91 ? -25.700 -21.893 8.589 1.00 75.12 91 HIS A C 1
ATOM 689 O O . HIS A 1 91 ? -25.658 -21.853 7.366 1.00 75.12 91 HIS A O 1
ATOM 695 N N . TRP A 1 92 ? -24.722 -21.392 9.352 1.00 79.06 92 TRP A N 1
ATOM 696 C CA . TRP A 1 92 ? -23.456 -20.832 8.861 1.00 79.06 92 TRP A CA 1
ATOM 697 C C . TRP A 1 92 ? -22.328 -21.872 8.682 1.00 79.06 92 TRP A C 1
ATOM 699 O O . TRP A 1 92 ? -21.337 -21.572 8.031 1.00 79.06 92 TRP A O 1
ATOM 709 N N . GLU A 1 93 ? -22.467 -23.078 9.241 1.00 82.12 93 GLU A N 1
ATOM 710 C CA . GLU A 1 93 ? -21.537 -24.216 9.105 1.00 82.12 93 GLU A CA 1
ATOM 711 C C . GLU A 1 93 ? -22.012 -25.247 8.063 1.00 82.12 93 GLU A C 1
ATOM 713 O O . GLU A 1 93 ? -21.252 -26.140 7.687 1.00 82.12 93 GLU A O 1
ATOM 718 N N . ILE A 1 94 ? -23.251 -25.132 7.562 1.00 83.81 94 ILE A N 1
ATOM 719 C CA . ILE A 1 94 ? -23.812 -26.057 6.561 1.00 83.81 94 ILE A CA 1
ATOM 720 C C . ILE A 1 94 ? -22.953 -26.104 5.289 1.00 83.81 94 ILE A C 1
ATOM 722 O O . ILE A 1 94 ? -22.710 -27.197 4.783 1.00 83.81 94 ILE A O 1
ATOM 726 N N . ASP A 1 95 ? -22.451 -24.966 4.802 1.00 81.75 95 ASP A N 1
ATOM 727 C CA . ASP A 1 95 ? -21.624 -24.910 3.586 1.00 81.75 95 ASP A CA 1
ATOM 728 C C . ASP A 1 95 ? -20.253 -25.589 3.775 1.00 81.75 95 ASP A C 1
ATOM 730 O O . ASP A 1 95 ? -19.783 -26.307 2.886 1.00 81.75 95 ASP A O 1
ATOM 734 N N . ASP A 1 96 ? -19.632 -25.436 4.950 1.00 82.50 96 ASP A N 1
ATOM 735 C CA . ASP A 1 96 ? -18.370 -26.104 5.301 1.00 82.50 96 ASP A CA 1
ATOM 736 C C . ASP A 1 96 ? -18.569 -27.623 5.456 1.00 82.50 96 ASP A C 1
ATOM 738 O O . ASP A 1 96 ? -17.779 -28.419 4.938 1.00 82.50 96 ASP A O 1
ATOM 742 N N . VAL A 1 97 ? -19.657 -28.049 6.109 1.00 84.25 97 VAL A N 1
ATOM 743 C CA . VAL A 1 97 ? -20.001 -29.472 6.263 1.00 84.25 97 VAL A CA 1
ATOM 744 C C . VAL A 1 97 ? -20.390 -30.102 4.922 1.00 84.25 97 VAL A C 1
ATOM 746 O O . VAL A 1 97 ? -19.959 -31.219 4.634 1.00 84.25 97 VAL A O 1
ATOM 749 N N . ALA A 1 98 ? -21.128 -29.398 4.060 1.00 85.38 98 ALA A N 1
ATOM 750 C CA . ALA A 1 98 ? -21.439 -29.853 2.706 1.00 85.38 98 ALA A CA 1
ATOM 751 C C . ALA A 1 98 ? -20.160 -30.015 1.866 1.00 85.38 98 ALA A C 1
ATOM 753 O O . ALA A 1 98 ? -19.952 -31.070 1.263 1.00 85.38 98 ALA A O 1
ATOM 754 N N . SER A 1 99 ? -19.257 -29.030 1.914 1.00 85.50 99 SER A N 1
ATOM 755 C CA . SER A 1 99 ? -17.944 -29.087 1.255 1.00 85.50 99 SER A CA 1
ATOM 756 C C . SER A 1 99 ? -17.091 -30.257 1.765 1.00 85.50 99 SER A C 1
ATOM 758 O O . SER A 1 99 ? -16.416 -30.940 0.990 1.00 85.50 99 SER A O 1
ATOM 760 N N . PHE A 1 100 ? -17.136 -30.546 3.069 1.00 82.69 100 PHE A N 1
ATOM 761 C CA . PHE A 1 100 ? -16.452 -31.696 3.660 1.00 82.69 100 PHE A CA 1
ATOM 762 C C . PHE A 1 100 ? -17.063 -33.039 3.218 1.00 82.69 100 PHE A C 1
ATOM 764 O O . PHE A 1 100 ? -16.325 -33.968 2.881 1.00 82.69 100 PHE A O 1
ATOM 771 N N . LEU A 1 101 ? -18.393 -33.143 3.145 1.00 86.25 101 LEU A N 1
ATOM 772 C CA . LEU A 1 101 ? -19.091 -34.334 2.649 1.00 86.25 101 LEU A CA 1
ATOM 773 C C . LEU A 1 101 ? -18.858 -34.566 1.144 1.00 86.25 101 LEU A C 1
ATOM 775 O O . LEU A 1 101 ? -18.728 -35.717 0.719 1.00 86.25 101 LEU A O 1
ATOM 779 N N . GLU A 1 102 ? -18.711 -33.510 0.339 1.00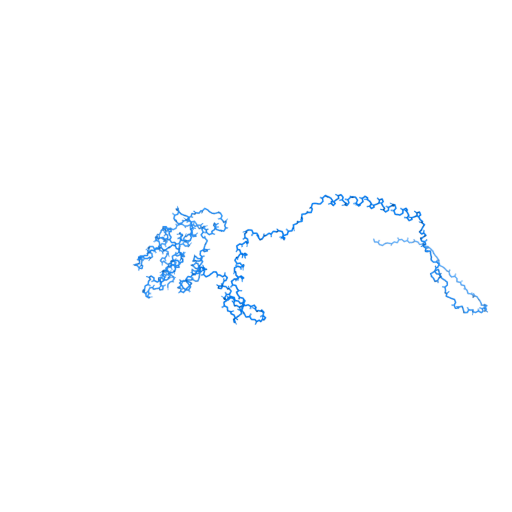 87.88 102 GLU A N 1
ATOM 780 C CA . GLU A 1 102 ? -18.252 -33.613 -1.055 1.00 87.88 102 GLU A CA 1
ATOM 781 C C . GLU A 1 102 ? -16.800 -34.124 -1.127 1.00 87.88 102 GLU A C 1
ATOM 783 O O . GLU A 1 102 ? -16.476 -35.022 -1.910 1.00 87.88 102 GLU A O 1
ATOM 788 N N . VAL A 1 103 ? -15.911 -33.634 -0.256 1.00 82.25 103 VAL A N 1
ATOM 789 C CA . VAL A 1 103 ? -14.522 -34.117 -0.152 1.00 82.25 103 VAL A CA 1
ATOM 790 C C . VAL A 1 103 ? -14.445 -35.591 0.267 1.00 82.25 103 VAL A C 1
ATOM 792 O O . VAL A 1 103 ? -13.588 -36.312 -0.252 1.00 82.25 103 VAL A O 1
ATOM 795 N N . LEU A 1 104 ? -15.326 -36.060 1.155 1.00 80.38 104 LEU A N 1
ATOM 796 C CA . LEU A 1 104 ? -15.412 -37.474 1.534 1.00 80.38 104 LEU A CA 1
ATOM 797 C C . LEU A 1 104 ? -15.988 -38.338 0.402 1.00 80.38 104 LEU A C 1
ATOM 799 O O . LEU A 1 104 ? -15.371 -39.330 0.024 1.00 80.38 104 LEU A O 1
ATOM 803 N N . SER A 1 105 ? -17.126 -37.956 -0.181 1.00 81.75 105 SER A N 1
ATOM 804 C CA . SER A 1 105 ? -17.794 -38.741 -1.235 1.00 81.75 105 SER A CA 1
ATOM 805 C C . SER A 1 105 ? -17.000 -38.805 -2.547 1.00 81.75 105 SER A C 1
ATOM 807 O O . SER A 1 105 ? -17.000 -39.839 -3.215 1.00 81.75 105 SER A O 1
ATOM 809 N N . SER A 1 106 ? -16.236 -37.761 -2.884 1.00 80.81 106 SER A N 1
ATOM 810 C CA . SER A 1 106 ? -15.278 -37.780 -4.003 1.00 80.81 106 SER A CA 1
ATOM 811 C C . SER A 1 106 ? -14.008 -38.609 -3.731 1.00 80.81 106 SER A C 1
ATOM 813 O O . SER A 1 106 ? -13.243 -38.901 -4.657 1.00 80.81 106 SER A O 1
ATOM 815 N N . SER A 1 107 ? -13.769 -39.035 -2.484 1.00 71.88 107 SER A N 1
ATOM 816 C CA . SER A 1 107 ? -12.592 -39.815 -2.083 1.00 71.88 107 SER A CA 1
ATOM 817 C C . SER A 1 107 ? -12.851 -41.325 -2.141 1.00 71.88 107 SER A C 1
ATOM 819 O O . SER A 1 107 ? -13.042 -41.992 -1.129 1.00 71.88 107 SER A O 1
ATOM 821 N N . SER A 1 108 ? -12.797 -41.891 -3.350 1.00 71.69 108 SER A N 1
ATOM 822 C CA . SER A 1 108 ? -12.844 -43.348 -3.560 1.00 71.69 108 SER A CA 1
ATOM 823 C C . SER A 1 108 ? -11.706 -44.078 -2.820 1.00 71.69 108 SER A C 1
ATOM 825 O O . SER A 1 108 ? -10.532 -43.727 -2.979 1.00 71.69 108 SER A O 1
ATOM 827 N N . VAL A 1 109 ? -12.055 -45.112 -2.043 1.00 71.94 109 VAL A N 1
ATOM 828 C CA . VAL A 1 109 ? -11.117 -45.992 -1.319 1.00 71.94 109 VAL A CA 1
ATOM 829 C C . VAL A 1 109 ? -10.241 -46.763 -2.312 1.00 71.94 109 VAL A C 1
ATOM 831 O O . VAL A 1 109 ? -10.748 -47.409 -3.229 1.00 71.94 109 VAL A O 1
ATOM 834 N N . LYS A 1 110 ? -8.912 -46.708 -2.144 1.00 68.94 110 LYS A N 1
ATOM 835 C CA . LYS A 1 110 ? -7.948 -47.276 -3.105 1.00 68.94 110 LYS A CA 1
ATOM 836 C C . LYS A 1 110 ? -7.211 -48.497 -2.563 1.00 68.94 110 LYS A C 1
ATOM 838 O O . LYS A 1 110 ? -6.139 -48.370 -1.978 1.00 68.94 110 LYS A O 1
ATOM 843 N N . GLY A 1 111 ? -7.736 -49.674 -2.896 1.00 68.50 111 GLY A N 1
ATOM 844 C CA . GLY A 1 111 ? -7.084 -50.966 -2.678 1.00 68.50 111 GLY A CA 1
ATOM 845 C C . GLY A 1 111 ? -7.609 -51.725 -1.461 1.00 68.50 111 GLY A C 1
ATOM 846 O O . GLY A 1 111 ? -8.666 -51.408 -0.926 1.00 68.50 111 GLY A O 1
ATOM 847 N N . ILE A 1 112 ? -6.862 -52.755 -1.062 1.00 76.75 112 ILE A N 1
ATOM 848 C CA . ILE A 1 112 ? -7.141 -53.615 0.093 1.00 76.75 112 ILE A CA 1
ATOM 849 C C . ILE A 1 112 ? -5.868 -53.641 0.946 1.00 76.75 112 ILE A C 1
ATOM 851 O O . ILE A 1 112 ? -4.791 -53.934 0.426 1.00 76.75 112 ILE A O 1
ATOM 855 N N . GLY A 1 113 ? -5.981 -53.315 2.233 1.00 77.50 113 GLY A N 1
ATOM 856 C CA . GLY A 1 113 ? -4.859 -53.239 3.169 1.00 77.50 113 GLY A CA 1
ATOM 857 C C . GLY A 1 113 ? -5.190 -52.376 4.388 1.00 77.50 113 GLY A C 1
ATOM 858 O O . GLY A 1 113 ? -6.323 -51.932 4.544 1.00 77.50 113 GLY A O 1
ATOM 859 N N . GLU A 1 114 ? -4.196 -52.143 5.243 1.00 77.69 114 GLU A N 1
ATOM 860 C CA . GLU A 1 114 ? -4.306 -51.228 6.387 1.00 77.69 114 GLU A CA 1
ATOM 861 C C . GLU A 1 114 ? -4.336 -49.760 5.934 1.00 77.69 114 GLU A C 1
ATOM 863 O O . GLU A 1 114 ? -3.591 -49.371 5.025 1.00 77.69 114 GLU A O 1
ATOM 868 N N . ASP A 1 115 ? -5.139 -48.936 6.613 1.00 77.69 115 ASP A N 1
ATOM 869 C CA . ASP A 1 115 ? -5.226 -47.496 6.360 1.00 77.69 115 ASP A CA 1
ATOM 870 C C . ASP A 1 115 ? -3.895 -46.774 6.602 1.00 77.69 115 ASP A C 1
ATOM 872 O O . ASP A 1 115 ? -3.139 -47.066 7.532 1.00 77.69 115 ASP A O 1
ATOM 876 N N . ARG A 1 116 ? -3.602 -45.778 5.755 1.00 71.94 116 ARG A N 1
ATOM 877 C CA . ARG A 1 116 ? -2.366 -44.985 5.823 1.00 71.94 116 ARG A CA 1
ATOM 878 C C . ARG A 1 116 ? -2.655 -43.510 5.607 1.00 71.94 116 ARG A C 1
ATOM 880 O O . ARG A 1 116 ? -3.192 -43.121 4.572 1.00 71.94 116 ARG A O 1
ATOM 887 N N . MET A 1 117 ? -2.220 -42.675 6.550 1.00 71.88 117 MET A N 1
ATOM 888 C CA . MET A 1 117 ? -2.326 -41.221 6.430 1.00 71.88 117 MET A CA 1
ATOM 889 C C . MET A 1 117 ? -1.553 -40.728 5.196 1.00 71.88 117 MET A C 1
ATOM 891 O O . MET A 1 117 ? -0.325 -40.819 5.136 1.00 71.88 117 MET A O 1
ATOM 895 N N . CYS A 1 118 ? -2.267 -40.181 4.213 1.00 70.25 118 CYS A N 1
ATOM 896 C CA . CYS A 1 118 ? -1.693 -39.673 2.968 1.00 70.25 118 CYS A CA 1
ATOM 897 C C . CYS A 1 118 ? -2.093 -38.213 2.713 1.00 70.25 118 CYS A C 1
ATOM 899 O O . CYS A 1 118 ? -3.167 -37.772 3.118 1.00 70.25 118 CYS A O 1
ATOM 901 N N . TRP A 1 119 ? -1.239 -37.460 2.014 1.00 69.94 119 TRP A N 1
ATOM 902 C CA . TRP A 1 119 ? -1.455 -36.035 1.754 1.00 69.94 119 TRP A CA 1
ATOM 903 C C . TRP A 1 119 ? -1.898 -35.787 0.309 1.00 69.94 119 TRP A C 1
ATOM 905 O O . TRP A 1 119 ? -1.275 -36.274 -0.640 1.00 69.94 119 TRP A O 1
ATOM 915 N N . ARG A 1 120 ? -2.961 -34.986 0.132 1.00 64.88 120 ARG A N 1
ATOM 916 C CA . ARG A 1 120 ? -3.518 -34.610 -1.180 1.00 64.88 120 ARG A CA 1
ATOM 917 C C . ARG A 1 120 ? -2.440 -33.911 -2.028 1.00 64.88 120 ARG A C 1
ATOM 919 O O . ARG A 1 120 ? -2.137 -32.737 -1.823 1.00 64.88 120 ARG A O 1
ATOM 926 N N . GLY A 1 121 ? -1.845 -34.660 -2.961 1.00 60.50 121 GLY A N 1
ATOM 927 C CA . GLY A 1 121 ? -0.786 -34.198 -3.868 1.00 60.50 121 GLY A CA 1
ATOM 928 C C . GLY A 1 121 ? 0.461 -35.093 -3.962 1.00 60.50 121 GLY A C 1
ATOM 929 O O . GLY A 1 121 ? 1.187 -34.974 -4.943 1.00 60.50 121 GLY A O 1
ATOM 930 N N . SER A 1 122 ? 0.720 -36.001 -3.010 1.00 58.06 122 SER A N 1
ATOM 931 C CA . SER A 1 122 ? 1.715 -37.079 -3.188 1.00 58.06 122 SER A CA 1
ATOM 932 C C . SER A 1 122 ? 1.459 -38.247 -2.235 1.00 58.06 122 SER A C 1
ATOM 934 O O . SER A 1 122 ? 1.461 -38.086 -1.017 1.00 58.06 122 SER A O 1
ATOM 936 N N . SER A 1 123 ? 1.314 -39.448 -2.798 1.00 58.03 123 SER A N 1
ATOM 937 C CA . SER A 1 123 ? 1.206 -40.708 -2.052 1.00 58.03 123 SER A CA 1
ATOM 938 C C . SER A 1 123 ? 2.557 -41.286 -1.605 1.00 58.03 123 SER A C 1
ATOM 940 O O . SER A 1 123 ? 2.579 -42.351 -0.996 1.00 58.03 123 SER A O 1
ATOM 942 N N . LYS A 1 124 ? 3.683 -40.619 -1.911 1.00 66.75 124 LYS A N 1
ATOM 943 C CA . LYS A 1 124 ? 5.046 -41.121 -1.636 1.00 66.75 124 LYS A CA 1
ATOM 944 C C . LYS A 1 124 ? 5.909 -40.206 -0.758 1.00 66.75 124 LYS A C 1
ATOM 946 O O . LYS A 1 124 ? 6.905 -40.668 -0.218 1.00 66.75 124 LYS A O 1
ATOM 951 N N . ASP A 1 125 ? 5.555 -38.927 -0.619 1.00 65.00 125 ASP A N 1
ATOM 952 C CA . ASP A 1 125 ? 6.421 -37.902 -0.005 1.00 65.00 125 ASP A CA 1
ATOM 953 C C . ASP A 1 125 ? 6.113 -37.546 1.458 1.00 65.00 125 ASP A C 1
ATOM 955 O O . ASP A 1 125 ? 6.859 -36.768 2.055 1.00 65.00 125 ASP A O 1
ATOM 959 N N . GLY A 1 126 ? 5.008 -38.045 2.018 1.00 71.50 126 GLY A N 1
ATOM 960 C CA . GLY A 1 126 ? 4.524 -37.630 3.339 1.00 71.50 126 GLY A CA 1
ATOM 961 C C . GLY A 1 126 ? 4.147 -36.142 3.415 1.00 71.50 126 GLY A C 1
ATOM 962 O O . GLY A 1 126 ? 3.861 -35.491 2.404 1.00 71.50 126 GLY A O 1
ATOM 963 N N . PHE A 1 127 ? 4.133 -35.590 4.631 1.00 72.62 127 PHE A N 1
ATOM 964 C CA . PHE A 1 127 ? 3.892 -34.162 4.839 1.00 72.62 127 PHE A CA 1
ATOM 965 C C . PHE A 1 127 ? 5.093 -33.330 4.374 1.00 72.62 127 PHE A C 1
ATOM 967 O O . PHE A 1 127 ? 6.228 -33.557 4.792 1.00 72.62 127 PHE A O 1
ATOM 974 N N . ARG A 1 128 ? 4.842 -32.299 3.561 1.00 76.00 128 ARG A N 1
ATOM 975 C CA . ARG A 1 128 ? 5.839 -31.272 3.233 1.00 76.00 128 ARG A CA 1
ATOM 976 C C . ARG A 1 128 ? 5.211 -29.888 3.357 1.00 76.00 128 ARG A C 1
ATOM 978 O O . ARG A 1 128 ? 4.298 -29.558 2.602 1.00 76.00 128 ARG A O 1
ATOM 985 N N . VAL A 1 129 ? 5.775 -29.050 4.229 1.00 77.25 129 VAL A N 1
ATOM 986 C CA . VAL A 1 129 ? 5.332 -27.666 4.506 1.00 77.25 129 VAL A CA 1
ATOM 987 C C . VAL A 1 129 ? 5.112 -26.847 3.221 1.00 77.25 129 VAL A C 1
ATOM 989 O O . VAL A 1 129 ? 4.126 -26.126 3.108 1.00 77.25 129 VAL A O 1
ATOM 992 N N . ARG A 1 130 ? 5.961 -27.025 2.194 1.00 73.94 130 ARG A N 1
ATOM 993 C CA . ARG A 1 130 ? 5.806 -26.351 0.888 1.00 73.94 130 ARG A CA 1
ATOM 994 C C . ARG A 1 130 ? 4.504 -26.713 0.148 1.00 73.94 130 ARG A C 1
ATOM 996 O O . ARG A 1 130 ? 3.965 -25.876 -0.563 1.00 73.94 130 ARG A O 1
ATOM 1003 N N . HIS A 1 131 ? 4.028 -27.958 0.262 1.00 74.38 131 HIS A N 1
ATOM 1004 C CA . HIS A 1 131 ? 2.779 -28.405 -0.368 1.00 74.38 131 HIS A CA 1
ATOM 1005 C C . HIS A 1 131 ? 1.576 -27.999 0.485 1.00 74.38 131 HIS A C 1
ATOM 1007 O O . HIS A 1 131 ? 0.567 -27.579 -0.066 1.00 74.38 131 HIS A O 1
ATOM 1013 N N . TYR A 1 132 ? 1.719 -28.040 1.813 1.00 72.94 132 TYR A N 1
ATOM 1014 C CA . TYR A 1 132 ? 0.720 -27.515 2.742 1.00 72.94 132 TYR A CA 1
ATOM 1015 C C . TYR A 1 132 ? 0.408 -26.042 2.452 1.00 72.94 132 TYR A C 1
ATOM 1017 O O . TYR A 1 132 ? -0.730 -25.726 2.131 1.00 72.94 132 TYR A O 1
ATOM 1025 N N . TYR A 1 133 ? 1.415 -25.159 2.421 1.00 70.44 133 TYR A N 1
ATOM 1026 C CA . TYR A 1 133 ? 1.191 -23.753 2.062 1.00 70.44 133 TYR A CA 1
ATOM 1027 C C . TYR A 1 133 ? 0.686 -23.560 0.626 1.00 70.44 133 TYR A C 1
ATOM 1029 O O . TYR A 1 133 ? -0.106 -22.653 0.411 1.00 70.44 133 TYR A O 1
ATOM 1037 N N . LYS A 1 134 ? 1.079 -24.400 -0.345 1.00 69.12 134 LYS A N 1
ATOM 1038 C CA . LYS A 1 134 ? 0.554 -24.325 -1.724 1.00 69.12 134 LYS A CA 1
ATOM 1039 C C . LYS A 1 134 ? -0.936 -24.701 -1.828 1.00 69.12 134 LYS A C 1
ATOM 1041 O O . LYS A 1 134 ? -1.597 -24.252 -2.755 1.00 69.12 134 LYS A O 1
ATOM 1046 N N . ASN A 1 135 ? -1.440 -25.532 -0.916 1.00 68.88 135 ASN A N 1
ATOM 1047 C CA . ASN A 1 135 ? -2.843 -25.951 -0.886 1.00 68.88 135 ASN A CA 1
ATOM 1048 C C . ASN A 1 135 ? -3.698 -25.075 0.054 1.00 68.88 135 ASN A C 1
ATOM 1050 O O . ASN A 1 135 ? -4.880 -24.892 -0.211 1.00 68.88 135 ASN A O 1
ATOM 1054 N N . LEU A 1 136 ? -3.115 -24.563 1.148 1.00 67.25 136 LEU A N 1
ATOM 1055 C CA . LEU A 1 136 ? -3.783 -23.711 2.141 1.00 67.25 136 LEU A CA 1
ATOM 1056 C C . LEU A 1 136 ? -3.894 -22.255 1.673 1.00 67.25 136 LEU A C 1
ATOM 1058 O O . LEU A 1 136 ? -4.926 -21.618 1.859 1.00 67.25 136 LEU A O 1
ATOM 1062 N N . LEU A 1 137 ? -2.829 -21.712 1.074 1.00 63.34 137 LEU A N 1
ATOM 1063 C CA . LEU A 1 137 ? -2.938 -20.462 0.334 1.00 63.34 137 LEU A CA 1
ATOM 1064 C C . LEU A 1 137 ? -3.663 -20.787 -0.978 1.00 63.34 137 LEU A C 1
ATOM 1066 O O . LEU A 1 137 ? -3.236 -21.715 -1.669 1.00 63.34 137 LEU A O 1
ATOM 1070 N N . PRO A 1 138 ? -4.712 -20.042 -1.364 1.00 56.28 138 PRO A N 1
ATOM 1071 C CA . PRO A 1 138 ? -5.340 -20.241 -2.660 1.00 56.28 138 PRO A CA 1
ATOM 1072 C C . PRO A 1 138 ? -4.310 -20.123 -3.788 1.00 56.28 138 PRO A C 1
ATOM 1074 O O . PRO A 1 138 ? -3.432 -19.260 -3.744 1.00 56.28 138 PRO A O 1
ATOM 1077 N N . SER A 1 139 ? -4.494 -20.874 -4.878 1.00 53.31 139 SER A N 1
ATOM 1078 C CA . SER A 1 139 ? -3.783 -20.592 -6.142 1.00 53.31 139 SER A CA 1
ATOM 1079 C C . SER A 1 139 ? -4.100 -19.188 -6.698 1.00 53.31 139 SER A C 1
ATOM 1081 O O . SER A 1 139 ? -3.408 -18.717 -7.594 1.00 53.31 139 SER A O 1
ATOM 1083 N N . ALA A 1 140 ? -5.119 -18.519 -6.142 1.00 49.88 140 ALA A N 1
ATOM 1084 C CA . ALA A 1 140 ? -5.483 -17.118 -6.357 1.00 49.88 140 ALA A CA 1
ATOM 1085 C C . ALA A 1 140 ? -4.880 -16.136 -5.321 1.00 49.88 140 ALA A C 1
ATOM 1087 O O . ALA A 1 140 ? -5.291 -14.979 -5.254 1.00 49.88 140 ALA A O 1
ATOM 1088 N N . GLY A 1 141 ? -3.917 -16.559 -4.492 1.00 57.94 141 GLY A N 1
ATOM 1089 C CA . GLY A 1 141 ? -3.128 -15.629 -3.683 1.00 57.94 141 GLY A CA 1
ATOM 1090 C C . GLY A 1 141 ? -2.385 -14.643 -4.590 1.00 57.94 141 GLY A C 1
ATOM 1091 O O . GLY A 1 141 ? -1.783 -15.063 -5.577 1.00 57.94 141 GLY A O 1
ATOM 1092 N N . ILE A 1 142 ? -2.435 -13.342 -4.271 1.00 63.62 142 ILE A N 1
ATOM 1093 C CA . ILE A 1 142 ? -1.884 -12.276 -5.126 1.00 63.62 142 ILE A CA 1
ATOM 1094 C C . ILE A 1 142 ? -0.419 -12.573 -5.465 1.00 63.62 142 ILE A C 1
ATOM 1096 O O . ILE A 1 142 ? 0.471 -12.469 -4.615 1.00 63.62 142 ILE A O 1
ATOM 1100 N N . VAL A 1 143 ? -0.165 -12.905 -6.731 1.00 77.69 143 VAL A N 1
ATOM 1101 C CA . VAL A 1 143 ? 1.193 -13.041 -7.248 1.00 77.69 143 VAL A CA 1
ATOM 1102 C C . VAL A 1 143 ? 1.752 -11.632 -7.407 1.00 77.69 143 VAL A C 1
ATOM 1104 O O . VAL A 1 143 ? 1.319 -10.859 -8.255 1.00 77.69 143 VAL A O 1
ATOM 1107 N N . VAL A 1 144 ? 2.701 -11.279 -6.547 1.00 83.75 144 VAL A N 1
ATOM 1108 C CA . VAL A 1 144 ? 3.428 -10.009 -6.629 1.00 83.75 144 VAL A CA 1
ATOM 1109 C C . VAL A 1 144 ? 4.672 -10.226 -7.504 1.00 83.75 144 VAL A C 1
ATOM 1111 O O . VAL A 1 144 ? 5.364 -11.234 -7.311 1.00 83.75 144 VAL A O 1
ATOM 1114 N N . PRO A 1 145 ? 5.026 -9.311 -8.431 1.00 86.88 145 PRO A N 1
ATOM 1115 C CA . PRO A 1 145 ? 6.188 -9.456 -9.312 1.00 86.88 145 PRO A CA 1
ATOM 1116 C C . PRO A 1 145 ? 7.508 -9.203 -8.558 1.00 86.88 145 PRO A C 1
ATOM 1118 O O . PRO A 1 145 ? 8.254 -8.274 -8.853 1.00 86.88 145 PRO A O 1
ATOM 1121 N N . TRP A 1 146 ? 7.828 -10.051 -7.574 1.00 88.62 146 TRP A N 1
ATOM 1122 C CA . TRP A 1 146 ? 8.901 -9.847 -6.592 1.00 88.62 146 TRP A CA 1
ATOM 1123 C C . TRP A 1 146 ? 10.269 -9.541 -7.218 1.00 88.62 146 TRP A C 1
ATOM 1125 O O . TRP A 1 146 ? 11.022 -8.741 -6.671 1.00 88.62 146 TRP A O 1
ATOM 1135 N N . LYS A 1 147 ? 10.582 -10.113 -8.390 1.00 88.50 147 LYS A N 1
ATOM 1136 C CA . LYS A 1 147 ? 11.817 -9.811 -9.133 1.00 88.50 147 LYS A CA 1
ATOM 1137 C C . LYS A 1 147 ? 11.885 -8.341 -9.568 1.00 88.50 147 LYS A C 1
ATOM 1139 O O . LYS A 1 147 ? 12.931 -7.729 -9.405 1.00 88.50 147 LYS A O 1
ATOM 1144 N N . ARG A 1 148 ? 10.778 -7.761 -10.051 1.00 87.12 148 ARG A N 1
ATOM 1145 C CA . ARG A 1 148 ? 10.678 -6.345 -10.469 1.00 87.12 148 ARG A CA 1
ATOM 1146 C C . ARG A 1 148 ? 10.770 -5.361 -9.294 1.00 87.12 148 ARG A C 1
ATOM 1148 O O . ARG A 1 148 ? 10.871 -4.166 -9.519 1.00 87.12 148 ARG A O 1
ATOM 1155 N N . ILE A 1 149 ? 10.740 -5.859 -8.056 1.00 92.31 149 ILE A N 1
ATOM 1156 C CA . ILE A 1 149 ? 10.873 -5.063 -6.832 1.00 92.31 149 ILE A CA 1
ATOM 1157 C C . ILE A 1 149 ? 12.284 -5.254 -6.254 1.00 92.31 149 ILE A C 1
ATOM 1159 O O . ILE A 1 149 ? 13.065 -4.309 -6.175 1.00 92.31 149 ILE A O 1
ATOM 1163 N N . TRP A 1 150 ? 12.650 -6.499 -5.934 1.00 92.94 150 TRP A N 1
ATOM 1164 C CA . TRP A 1 150 ? 13.871 -6.863 -5.200 1.00 92.94 150 TRP A CA 1
ATOM 1165 C C . TRP A 1 150 ? 15.127 -7.090 -6.066 1.00 92.94 150 TRP A C 1
ATOM 1167 O O . TRP A 1 150 ? 16.169 -7.471 -5.533 1.00 92.94 150 TRP A O 1
ATOM 1177 N N . LYS A 1 151 ? 15.053 -6.915 -7.395 1.00 89.75 151 LYS A N 1
ATOM 1178 C CA . LYS A 1 151 ? 16.225 -6.908 -8.303 1.00 89.75 151 LYS A CA 1
ATOM 1179 C C . LYS A 1 151 ? 16.452 -5.563 -9.005 1.00 89.75 151 LYS A C 1
ATOM 1181 O O . LYS A 1 151 ? 17.242 -5.498 -9.942 1.00 89.75 151 LYS A O 1
ATOM 1186 N N . THR A 1 152 ? 15.787 -4.508 -8.540 1.00 88.38 152 THR A N 1
ATOM 1187 C CA . THR A 1 152 ? 16.127 -3.118 -8.882 1.00 88.38 152 THR A CA 1
ATOM 1188 C C . THR A 1 152 ? 17.391 -2.679 -8.126 1.00 88.38 152 THR A C 1
ATOM 1190 O O . THR A 1 152 ? 17.824 -3.359 -7.195 1.00 88.38 152 THR A O 1
ATOM 1193 N N . ASN A 1 153 ? 17.958 -1.521 -8.479 1.00 89.19 153 ASN A N 1
ATOM 1194 C CA . ASN A 1 153 ? 19.008 -0.866 -7.684 1.00 89.19 153 ASN A CA 1
ATOM 1195 C C . ASN A 1 153 ? 18.451 -0.169 -6.414 1.00 89.19 153 ASN A C 1
ATOM 1197 O O . ASN A 1 153 ? 19.190 0.532 -5.726 1.00 89.19 153 ASN A O 1
ATOM 1201 N N . ALA A 1 154 ? 17.154 -0.302 -6.103 1.00 90.81 154 ALA A N 1
ATOM 1202 C CA . ALA A 1 154 ? 16.511 0.513 -5.079 1.00 90.81 154 ALA A CA 1
ATOM 1203 C C . ALA A 1 154 ? 17.031 0.165 -3.674 1.00 90.81 154 ALA A C 1
ATOM 1205 O O . ALA A 1 154 ? 17.194 -1.0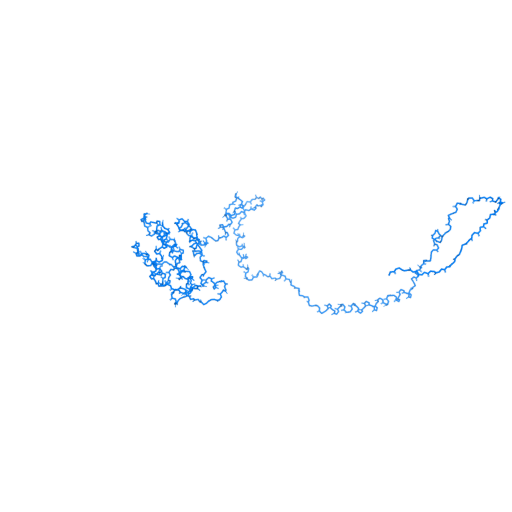20 -3.361 1.00 90.81 154 ALA A O 1
ATOM 1206 N N . PRO A 1 155 ? 17.225 1.160 -2.782 1.00 94.12 155 PRO A N 1
ATOM 1207 C CA . PRO A 1 155 ? 17.583 0.894 -1.395 1.00 94.12 155 PRO A CA 1
ATOM 1208 C C . PRO A 1 155 ? 16.588 -0.085 -0.752 1.00 94.12 155 PRO A C 1
ATOM 1210 O O . PRO A 1 155 ? 15.385 0.044 -1.001 1.00 94.12 155 PRO A O 1
ATOM 1213 N N . PRO A 1 156 ? 17.025 -1.017 0.118 1.00 94.69 156 PRO A N 1
ATOM 1214 C CA . PRO A 1 156 ? 16.144 -2.042 0.685 1.00 94.69 156 PRO A CA 1
ATOM 1215 C C . PRO A 1 156 ? 14.877 -1.493 1.360 1.00 94.69 156 PRO A C 1
ATOM 1217 O O . PRO A 1 156 ? 13.823 -2.116 1.269 1.00 94.69 156 PRO A O 1
ATOM 1220 N N . LEU A 1 157 ? 14.955 -0.303 1.969 1.00 95.25 157 LEU A N 1
ATOM 1221 C CA . LEU A 1 157 ? 13.810 0.415 2.542 1.00 95.25 157 LEU A CA 1
ATOM 1222 C C . LEU A 1 157 ? 12.764 0.810 1.481 1.00 95.25 157 LEU A C 1
ATOM 1224 O O . LEU A 1 157 ? 11.566 0.640 1.698 1.00 95.25 157 LEU A O 1
ATOM 1228 N N . VAL A 1 158 ? 13.217 1.296 0.323 1.00 95.94 158 VAL A N 1
ATOM 1229 C CA . VAL A 1 158 ? 12.353 1.682 -0.801 1.00 95.94 158 VAL A CA 1
ATOM 1230 C C . VAL A 1 158 ? 11.764 0.434 -1.460 1.00 95.94 158 VAL A C 1
ATOM 1232 O O . VAL A 1 158 ? 10.557 0.372 -1.673 1.00 95.94 158 VAL A O 1
ATOM 1235 N N . ALA A 1 159 ? 12.573 -0.603 -1.706 1.00 95.75 159 ALA A N 1
ATOM 1236 C CA . ALA A 1 159 ? 12.088 -1.880 -2.238 1.00 95.75 159 ALA A CA 1
ATOM 1237 C C . ALA A 1 159 ? 11.037 -2.531 -1.312 1.00 95.75 159 ALA A C 1
ATOM 1239 O O . ALA A 1 159 ? 9.998 -2.999 -1.783 1.00 95.75 159 ALA A O 1
ATOM 1240 N N . PHE A 1 160 ? 11.247 -2.481 0.008 1.00 96.44 160 PHE A N 1
ATOM 1241 C CA . PHE A 1 160 ? 10.263 -2.917 1.001 1.00 96.44 160 PHE A CA 1
ATOM 1242 C C . PHE A 1 160 ? 8.980 -2.075 0.963 1.00 96.44 160 PHE A C 1
ATOM 1244 O O . PHE A 1 160 ? 7.885 -2.635 0.998 1.00 96.44 160 PHE A O 1
ATOM 1251 N N . PHE A 1 161 ? 9.078 -0.749 0.832 1.00 97.19 161 PHE A N 1
ATOM 1252 C CA . PHE A 1 161 ? 7.901 0.108 0.679 1.00 97.19 161 PHE A CA 1
ATOM 1253 C C . PHE A 1 161 ? 7.084 -0.246 -0.577 1.00 97.19 161 PHE A C 1
ATOM 1255 O O . PHE A 1 161 ? 5.870 -0.433 -0.479 1.00 97.19 161 PHE A O 1
ATOM 1262 N N . VAL A 1 162 ? 7.737 -0.435 -1.730 1.00 96.88 162 VAL A N 1
ATOM 1263 C CA . VAL A 1 162 ? 7.078 -0.874 -2.976 1.00 96.88 162 VAL A CA 1
ATOM 1264 C C . VAL A 1 162 ? 6.420 -2.247 -2.803 1.00 96.88 162 VAL A C 1
ATOM 1266 O O . VAL A 1 162 ? 5.295 -2.449 -3.255 1.00 96.88 1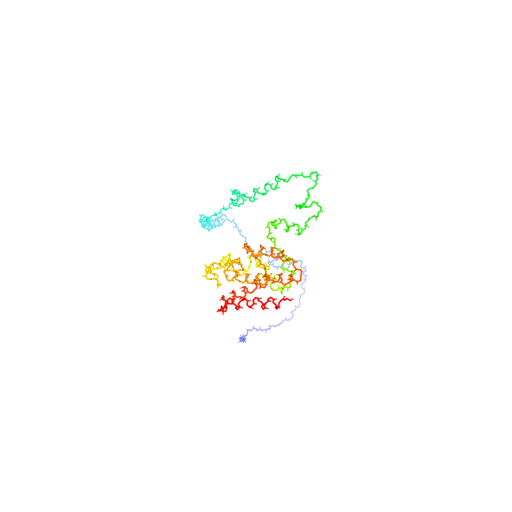62 VAL A O 1
ATOM 1269 N N . TRP A 1 163 ? 7.070 -3.180 -2.101 1.00 95.88 163 TRP A N 1
ATOM 1270 C CA . TRP A 1 163 ? 6.496 -4.485 -1.758 1.00 95.88 163 TRP A CA 1
ATOM 1271 C C . TRP A 1 163 ? 5.221 -4.365 -0.904 1.00 95.88 163 TRP A C 1
ATOM 1273 O O . TRP A 1 163 ? 4.209 -4.998 -1.207 1.00 95.88 163 TRP A O 1
ATOM 1283 N N . VAL A 1 164 ? 5.226 -3.517 0.128 1.00 96.06 164 VAL A N 1
ATOM 1284 C CA . VAL A 1 164 ? 4.053 -3.277 0.990 1.00 96.06 164 VAL A CA 1
ATOM 1285 C C . VAL A 1 164 ? 2.936 -2.536 0.237 1.00 96.06 164 VAL A C 1
ATOM 1287 O O . VAL A 1 164 ? 1.757 -2.815 0.473 1.00 96.06 164 VAL A O 1
ATOM 1290 N N . ALA A 1 165 ? 3.272 -1.648 -0.705 1.00 96.38 165 ALA A N 1
ATOM 1291 C CA . ALA A 1 165 ? 2.307 -0.990 -1.588 1.00 96.38 165 ALA A CA 1
ATOM 1292 C C . ALA A 1 165 ? 1.661 -1.982 -2.571 1.00 96.38 165 ALA A C 1
ATOM 1294 O O . ALA A 1 165 ? 0.440 -1.995 -2.710 1.00 96.38 165 ALA A O 1
ATOM 1295 N N . ALA A 1 166 ? 2.454 -2.868 -3.182 1.00 94.25 166 ALA A N 1
ATOM 1296 C CA . ALA A 1 166 ? 1.977 -3.919 -4.081 1.00 94.25 166 ALA A CA 1
ATOM 1297 C C . ALA A 1 166 ? 1.099 -4.966 -3.368 1.00 94.25 166 ALA A C 1
ATOM 1299 O O . ALA A 1 166 ? 0.137 -5.459 -3.946 1.00 94.25 166 ALA A O 1
ATOM 1300 N N . LEU A 1 167 ? 1.371 -5.259 -2.090 1.00 92.00 167 LEU A N 1
ATOM 1301 C CA . LEU A 1 167 ? 0.493 -6.068 -1.233 1.00 92.00 167 LEU A CA 1
ATOM 1302 C C . LEU A 1 167 ? -0.787 -5.341 -0.777 1.00 92.00 167 LEU A C 1
ATOM 1304 O O . LEU A 1 167 ? -1.594 -5.940 -0.065 1.00 92.00 167 LEU A O 1
ATOM 1308 N N . GLY A 1 168 ? -0.963 -4.063 -1.124 1.00 92.38 168 GLY A N 1
ATOM 1309 C CA . GLY A 1 168 ? -2.126 -3.264 -0.744 1.00 92.38 168 GLY A CA 1
ATOM 1310 C C . GLY A 1 168 ? -2.149 -2.831 0.729 1.00 92.38 168 GLY A C 1
ATOM 1311 O O . GLY A 1 168 ? -3.230 -2.644 1.278 1.00 92.38 168 GLY A O 1
ATOM 1312 N N . ARG A 1 169 ? -0.994 -2.709 1.408 1.00 93.94 169 ARG A N 1
ATOM 1313 C CA . ARG A 1 169 ? -0.906 -2.636 2.889 1.00 93.94 169 ARG A CA 1
ATOM 1314 C C . ARG A 1 169 ? -0.352 -1.336 3.492 1.00 93.94 169 ARG A C 1
ATOM 1316 O O . ARG A 1 169 ? -0.304 -1.235 4.722 1.00 93.94 169 ARG A O 1
ATOM 1323 N N . ILE A 1 170 ? 0.050 -0.355 2.677 1.00 96.56 170 ILE A N 1
ATOM 1324 C CA . ILE A 1 170 ? 0.543 0.954 3.163 1.00 96.56 170 ILE A CA 1
ATOM 1325 C C . ILE A 1 170 ? -0.552 1.750 3.898 1.00 96.56 170 ILE A C 1
ATOM 1327 O O . ILE A 1 170 ? -1.739 1.461 3.761 1.00 96.56 170 ILE A O 1
ATOM 1331 N N . LEU A 1 171 ? -0.152 2.737 4.707 1.00 95.31 171 LEU A N 1
ATOM 1332 C CA . LEU A 1 171 ? -1.029 3.477 5.632 1.00 95.31 171 LEU A CA 1
ATOM 1333 C C . LEU A 1 171 ? -1.816 4.618 4.954 1.00 95.31 171 LEU A C 1
ATOM 1335 O O . LEU A 1 171 ? -1.797 5.762 5.415 1.00 95.31 171 LEU A O 1
ATOM 1339 N N . THR A 1 172 ? -2.472 4.307 3.839 1.00 95.81 172 THR A N 1
ATOM 1340 C CA . THR A 1 172 ? -3.477 5.165 3.198 1.00 95.81 172 THR A CA 1
ATOM 1341 C C . THR A 1 172 ? -4.768 5.218 4.016 1.00 95.81 172 THR A C 1
ATOM 1343 O O . THR A 1 172 ? -5.050 4.295 4.787 1.00 95.81 172 THR A O 1
ATOM 1346 N N . ILE A 1 173 ? -5.564 6.282 3.868 1.00 94.56 173 ILE A N 1
ATOM 1347 C CA . ILE A 1 173 ? -6.799 6.459 4.654 1.00 94.56 173 ILE A CA 1
ATOM 1348 C C . ILE A 1 173 ? -7.784 5.308 4.416 1.00 94.56 173 ILE A C 1
ATOM 1350 O O . ILE A 1 173 ? -8.352 4.804 5.384 1.00 94.56 173 ILE A O 1
ATOM 1354 N N . ASP A 1 174 ? -7.914 4.794 3.189 1.00 94.06 174 ASP A N 1
ATOM 1355 C CA . ASP A 1 174 ? -8.745 3.613 2.910 1.00 94.06 174 ASP A CA 1
ATOM 1356 C C . ASP A 1 174 ? -8.350 2.389 3.767 1.00 94.06 174 ASP A C 1
ATOM 1358 O O . ASP A 1 174 ? -9.205 1.678 4.296 1.00 94.06 174 ASP A O 1
ATOM 1362 N N . ASN A 1 175 ? -7.051 2.180 3.988 1.00 94.56 175 ASN A N 1
ATOM 1363 C CA . ASN A 1 175 ? -6.496 1.114 4.818 1.00 94.56 175 ASN A CA 1
ATOM 1364 C C . ASN A 1 175 ? -6.600 1.376 6.321 1.00 94.56 175 ASN A C 1
ATOM 1366 O O . ASN A 1 175 ? -6.649 0.418 7.092 1.00 94.56 175 ASN A O 1
ATOM 1370 N N . LEU A 1 176 ? -6.638 2.639 6.745 1.00 94.38 176 LEU A N 1
ATOM 1371 C CA . LEU A 1 176 ? -6.938 3.012 8.128 1.00 94.38 176 LEU A CA 1
ATOM 1372 C C . LEU A 1 176 ? -8.429 2.778 8.429 1.00 94.38 176 LEU A C 1
ATOM 1374 O O . LEU A 1 176 ? -8.756 2.143 9.432 1.00 94.38 176 LEU A O 1
ATOM 1378 N N . ARG A 1 177 ? -9.324 3.152 7.505 1.00 92.38 177 ARG A N 1
ATOM 1379 C CA . ARG A 1 177 ? -10.771 2.891 7.595 1.00 92.38 177 ARG A CA 1
ATOM 1380 C C . ARG A 1 177 ? -11.091 1.389 7.594 1.00 92.38 177 ARG A C 1
ATOM 1382 O O . ARG A 1 177 ? -11.896 0.951 8.411 1.00 92.38 177 ARG A O 1
ATOM 1389 N N . ARG A 1 178 ? -10.392 0.570 6.788 1.00 91.50 178 ARG A N 1
ATOM 1390 C CA . ARG A 1 178 ? -10.455 -0.916 6.851 1.00 91.50 178 ARG A CA 1
ATOM 1391 C C . ARG A 1 178 ? -10.014 -1.512 8.197 1.00 91.50 178 ARG A C 1
ATOM 1393 O O . ARG A 1 178 ? -10.303 -2.673 8.456 1.00 91.50 178 ARG A O 1
ATOM 1400 N N . ARG A 1 179 ? -9.306 -0.751 9.038 1.00 92.56 179 ARG A N 1
ATOM 1401 C CA . ARG A 1 179 ? -8.895 -1.133 10.404 1.00 92.56 179 ARG A CA 1
ATOM 1402 C C . ARG A 1 179 ? -9.737 -0.424 11.475 1.00 92.56 179 ARG A C 1
ATOM 1404 O O . ARG A 1 179 ? -9.295 -0.297 12.610 1.00 92.56 179 ARG A O 1
ATOM 1411 N N . HIS A 1 180 ? -10.925 0.060 11.102 1.00 92.06 180 HIS A N 1
ATOM 1412 C CA . HIS A 1 180 ? -11.869 0.798 11.951 1.00 92.06 180 HIS A CA 1
ATOM 1413 C C . HIS A 1 180 ? -11.328 2.112 12.551 1.00 92.06 180 HIS A C 1
ATOM 1415 O O . HIS A 1 180 ? -11.906 2.647 13.495 1.00 92.06 180 HIS A O 1
ATOM 1421 N N . VAL A 1 181 ? -10.257 2.683 11.986 1.00 92.19 181 VAL A N 1
ATOM 1422 C CA . VAL A 1 181 ? -9.770 4.012 12.381 1.00 92.19 181 VAL A CA 1
ATOM 1423 C C . VAL A 1 181 ? -10.617 5.076 11.680 1.00 92.19 181 VAL A C 1
ATOM 1425 O O . VAL A 1 181 ? -10.632 5.170 10.450 1.00 92.19 181 VAL A O 1
ATOM 1428 N N . MET A 1 182 ? -11.332 5.881 12.465 1.00 87.38 182 MET A N 1
ATOM 1429 C CA . MET A 1 182 ? -12.255 6.901 11.962 1.00 87.38 182 MET A CA 1
ATOM 1430 C C . MET A 1 182 ? -11.501 8.164 11.529 1.00 87.38 182 MET A C 1
ATOM 1432 O O . MET A 1 182 ? -11.165 9.014 12.349 1.00 87.38 182 MET A O 1
ATOM 1436 N N . VAL A 1 183 ? -11.243 8.279 10.225 1.00 89.25 183 VAL A N 1
ATOM 1437 C CA . VAL A 1 183 ? -10.579 9.426 9.579 1.00 89.25 183 VAL A CA 1
ATOM 1438 C C . VAL A 1 183 ? -11.422 9.888 8.386 1.00 89.25 1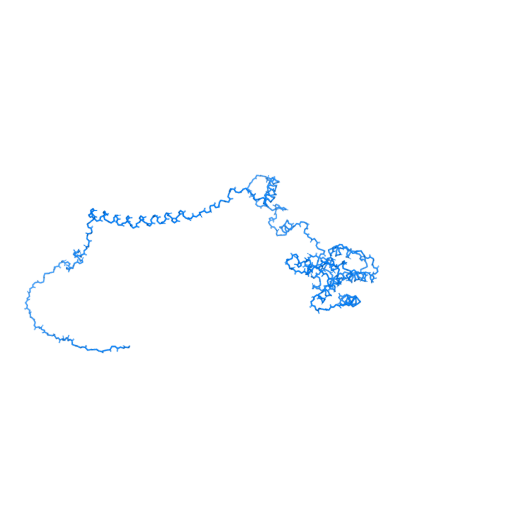83 VAL A C 1
ATOM 1440 O O . VAL A 1 183 ? -12.039 9.060 7.710 1.00 89.25 183 VAL A O 1
ATOM 1443 N N . LEU A 1 184 ? -11.452 11.199 8.122 1.00 88.31 184 LEU A N 1
ATOM 1444 C CA . LEU A 1 184 ? -12.078 11.770 6.923 1.00 88.31 184 LEU A CA 1
ATOM 1445 C C . LEU A 1 184 ? -11.358 11.270 5.662 1.00 88.31 184 LEU A C 1
ATOM 1447 O O . LEU A 1 184 ? -10.136 11.351 5.574 1.00 88.31 184 LEU A O 1
ATOM 1451 N N . ASP A 1 185 ? -12.109 10.756 4.689 1.00 89.69 185 ASP A N 1
ATOM 1452 C CA . ASP A 1 185 ? -11.542 10.133 3.489 1.00 89.69 185 ASP A CA 1
ATOM 1453 C C . ASP A 1 185 ? -11.249 11.174 2.403 1.00 89.69 185 ASP A C 1
ATOM 1455 O O . ASP A 1 185 ? -12.110 11.516 1.592 1.00 89.69 185 ASP A O 1
ATOM 1459 N N . TRP A 1 186 ? -10.037 11.730 2.446 1.00 92.50 186 TRP A N 1
ATOM 1460 C CA . TRP A 1 186 ? -9.635 12.886 1.648 1.00 92.50 186 TRP A CA 1
ATOM 1461 C C . TRP A 1 186 ? -8.129 12.854 1.364 1.00 92.50 186 TRP A C 1
ATOM 1463 O O . TRP A 1 186 ? -7.305 12.900 2.278 1.00 92.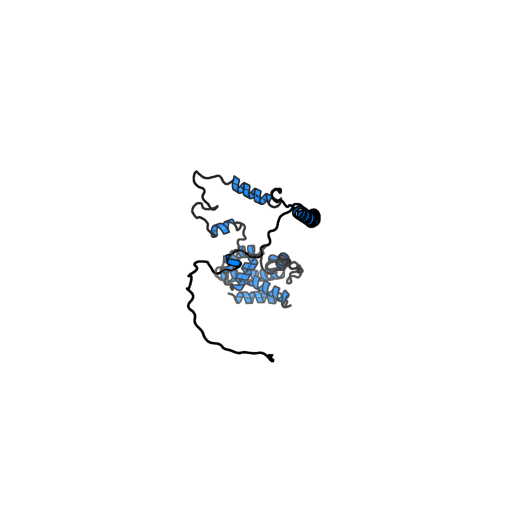50 186 TRP A O 1
ATOM 1473 N N . CYS A 1 187 ? -7.740 12.803 0.091 1.00 95.44 187 CYS A N 1
ATOM 1474 C CA . CYS A 1 187 ? -6.339 12.808 -0.314 1.00 95.44 187 CYS A CA 1
ATOM 1475 C C . CYS A 1 187 ? -5.730 14.214 -0.177 1.00 95.44 187 CYS A C 1
ATOM 1477 O O . CYS A 1 187 ? -6.111 15.151 -0.883 1.00 95.44 187 CYS A O 1
ATOM 1479 N N . CYS A 1 188 ? -4.720 14.351 0.690 1.00 93.31 188 CYS A N 1
ATOM 1480 C CA . CYS A 1 188 ? -4.049 15.625 0.986 1.00 93.31 188 CYS A CA 1
ATOM 1481 C C . CYS A 1 188 ? -3.281 16.242 -0.204 1.00 93.31 188 CYS A C 1
ATOM 1483 O O . CYS A 1 188 ? -2.883 17.407 -0.140 1.00 93.31 188 CYS A O 1
ATOM 1485 N N . MET A 1 189 ? -3.083 15.488 -1.293 1.00 93.44 189 MET A N 1
ATOM 1486 C CA . MET A 1 189 ? -2.472 15.990 -2.527 1.00 93.44 189 MET A CA 1
ATOM 1487 C C . MET A 1 189 ? -3.482 16.668 -3.462 1.00 93.44 189 MET A C 1
ATOM 1489 O O . MET A 1 189 ? -3.270 17.817 -3.831 1.00 93.44 189 MET A O 1
ATOM 1493 N N . CYS A 1 190 ? -4.560 15.978 -3.861 1.00 94.00 190 CYS A N 1
ATOM 1494 C CA . CYS A 1 190 ? -5.522 16.519 -4.835 1.00 94.00 190 CYS A CA 1
ATOM 1495 C C . CYS A 1 190 ? -6.633 17.359 -4.210 1.00 94.00 190 CYS A C 1
ATOM 1497 O O . CYS A 1 190 ? -7.140 18.246 -4.880 1.00 94.00 190 CYS A O 1
ATOM 1499 N N . LYS A 1 191 ? -7.001 17.094 -2.946 1.00 93.00 191 LYS A N 1
ATOM 1500 C CA . LYS A 1 191 ? -8.080 17.794 -2.229 1.00 93.00 191 LYS A CA 1
ATOM 1501 C C . LYS A 1 191 ? -9.462 17.682 -2.912 1.00 93.00 191 LYS A C 1
ATOM 1503 O O . LYS A 1 191 ? -10.304 18.559 -2.765 1.00 93.00 191 LYS A O 1
ATOM 1508 N N . GLU A 1 192 ? -9.689 16.578 -3.631 1.00 90.38 192 GLU A N 1
ATOM 1509 C CA . GLU A 1 192 ? -10.919 16.296 -4.401 1.00 90.38 192 GLU A CA 1
ATOM 1510 C C . GLU A 1 192 ? -11.514 14.899 -4.142 1.00 90.38 192 GLU A C 1
ATOM 1512 O O . GLU A 1 192 ? -12.719 14.703 -4.261 1.00 90.38 192 GLU A O 1
ATOM 1517 N N . ASN A 1 193 ? -10.673 13.900 -3.849 1.00 93.12 193 ASN A N 1
ATOM 1518 C CA . ASN A 1 193 ? -11.032 12.477 -3.850 1.00 93.12 193 ASN A CA 1
ATOM 1519 C C . ASN A 1 193 ? -10.517 11.768 -2.585 1.00 93.12 193 ASN A C 1
ATOM 1521 O O . ASN A 1 193 ? -9.559 12.229 -1.962 1.00 93.12 193 ASN A O 1
ATOM 1525 N N . GLY A 1 194 ? -11.105 10.616 -2.248 1.00 94.81 194 GLY A N 1
ATOM 1526 C CA . GLY A 1 194 ? -10.646 9.756 -1.148 1.00 94.81 194 GLY A CA 1
ATOM 1527 C C . GLY A 1 194 ? -9.249 9.158 -1.369 1.00 94.81 194 GLY A C 1
ATOM 1528 O O . GLY A 1 194 ? -8.785 8.997 -2.502 1.00 94.81 194 GLY A O 1
ATOM 1529 N N . GLU A 1 195 ? -8.555 8.816 -0.284 1.00 96.25 195 GLU A N 1
ATOM 1530 C CA . GLU A 1 195 ? -7.163 8.355 -0.337 1.00 96.25 195 GLU A CA 1
ATOM 1531 C C . GLU A 1 195 ? -7.058 6.822 -0.316 1.00 96.25 195 GLU A C 1
ATOM 1533 O O . GLU A 1 195 ? -6.866 6.194 0.728 1.00 96.25 195 GLU A O 1
ATOM 1538 N N . SER A 1 196 ? -7.128 6.225 -1.508 1.00 96.88 196 SER A N 1
ATOM 1539 C CA . SER A 1 196 ? -6.727 4.833 -1.749 1.00 96.88 196 SER A CA 1
ATOM 1540 C C . SER A 1 196 ? -5.305 4.725 -2.301 1.00 96.88 196 SER A C 1
ATOM 1542 O O . SER A 1 196 ? -4.760 5.695 -2.823 1.00 96.88 196 SER A O 1
ATOM 1544 N N . ILE A 1 197 ? -4.706 3.531 -2.243 1.00 97.00 197 ILE A N 1
ATOM 1545 C CA . ILE A 1 197 ? -3.350 3.275 -2.769 1.00 97.00 197 ILE A CA 1
ATOM 1546 C C . ILE A 1 197 ? -3.247 3.620 -4.261 1.00 97.00 197 ILE A C 1
ATOM 1548 O O . ILE A 1 197 ? -2.345 4.358 -4.659 1.00 97.00 197 ILE A O 1
ATOM 1552 N N . SER A 1 198 ? -4.182 3.132 -5.084 1.00 97.06 198 SER A N 1
ATOM 1553 C CA . SER A 1 198 ? -4.200 3.436 -6.521 1.00 97.06 198 SER A CA 1
ATOM 1554 C C . SER A 1 198 ? -4.490 4.912 -6.796 1.00 97.06 198 SER A C 1
ATOM 1556 O O . SER A 1 198 ? -3.922 5.470 -7.731 1.00 97.06 198 SER A O 1
ATOM 1558 N N . HIS A 1 199 ? -5.327 5.578 -5.989 1.00 97.62 199 HIS A N 1
ATOM 1559 C CA . HIS A 1 199 ? -5.504 7.022 -6.129 1.00 97.62 199 HIS A CA 1
ATOM 1560 C C . HIS A 1 199 ? -4.201 7.756 -5.798 1.00 97.62 199 HIS A C 1
ATOM 1562 O O . HIS A 1 199 ? -3.638 8.408 -6.670 1.00 97.62 199 HIS A O 1
ATOM 1568 N N . LEU A 1 200 ? -3.681 7.598 -4.579 1.00 97.81 200 LEU A N 1
ATOM 1569 C CA . LEU A 1 200 ? -2.505 8.313 -4.088 1.00 97.81 200 LEU A CA 1
ATOM 1570 C C . LEU A 1 200 ? -1.289 8.144 -5.010 1.00 97.81 200 LEU A C 1
ATOM 1572 O O . LEU A 1 200 ? -0.629 9.128 -5.329 1.00 97.81 200 LEU A O 1
ATOM 1576 N N . LEU A 1 201 ? -0.992 6.910 -5.429 1.00 98.06 201 LEU A N 1
ATOM 1577 C CA . LEU A 1 201 ? 0.249 6.590 -6.135 1.00 98.06 201 LEU A CA 1
ATOM 1578 C C . LEU A 1 201 ? 0.159 6.669 -7.667 1.00 98.06 201 LEU A C 1
ATOM 1580 O O . LEU A 1 201 ? 1.209 6.756 -8.302 1.00 98.06 201 LEU A O 1
ATOM 1584 N N . LEU A 1 202 ? -1.038 6.620 -8.271 1.00 97.69 202 LEU A N 1
ATOM 1585 C CA . LEU A 1 202 ? -1.209 6.530 -9.733 1.00 97.69 202 LEU A CA 1
ATOM 1586 C C . LEU A 1 202 ? -2.174 7.584 -10.296 1.00 97.69 202 LEU A C 1
ATOM 1588 O O . LEU A 1 202 ? -1.811 8.307 -11.223 1.00 97.69 202 LEU A O 1
ATOM 1592 N N . HIS A 1 203 ? -3.398 7.662 -9.758 1.00 97.50 203 HIS A N 1
ATOM 1593 C CA . HIS A 1 203 ? -4.529 8.343 -10.420 1.00 97.50 203 HIS A CA 1
ATOM 1594 C C . HIS A 1 203 ? -4.849 9.747 -9.897 1.00 97.50 203 HIS A C 1
ATOM 1596 O O . HIS A 1 203 ? -5.552 10.500 -10.571 1.00 97.50 203 HIS A O 1
ATOM 1602 N N . CYS A 1 204 ? -4.316 10.122 -8.735 1.00 97.31 204 CYS A N 1
ATOM 1603 C CA . CYS A 1 204 ? -4.324 11.486 -8.212 1.00 97.31 204 CYS A CA 1
ATOM 1604 C C . CYS A 1 204 ? -3.775 12.458 -9.274 1.00 97.31 204 CYS A C 1
ATOM 1606 O O . CYS A 1 204 ? -2.709 12.173 -9.821 1.00 97.31 204 CYS A O 1
ATOM 1608 N N . PRO A 1 205 ? -4.423 13.606 -9.559 1.00 97.06 205 PRO A N 1
ATOM 1609 C CA . PRO A 1 205 ? -3.911 14.608 -10.500 1.00 97.06 205 PRO A CA 1
ATOM 1610 C C . PRO A 1 205 ? -2.425 14.956 -10.306 1.00 97.06 205 PRO A C 1
ATOM 1612 O O . PRO A 1 205 ? -1.666 14.963 -11.273 1.00 97.06 205 PRO A O 1
ATOM 1615 N N . VAL A 1 206 ? -1.978 15.124 -9.054 1.00 96.12 206 VAL A N 1
ATOM 1616 C CA . VAL A 1 206 ? -0.564 15.377 -8.713 1.00 96.12 206 VAL A CA 1
ATOM 1617 C C . VAL A 1 206 ? 0.329 14.187 -9.089 1.00 96.12 206 VAL A C 1
ATOM 1619 O O . VAL A 1 206 ? 1.376 14.374 -9.706 1.00 96.12 206 VAL A O 1
ATOM 1622 N N . ALA A 1 207 ? -0.089 12.953 -8.787 1.00 97.50 207 ALA A N 1
ATOM 1623 C CA . ALA A 1 207 ? 0.649 11.748 -9.169 1.00 97.50 207 ALA A CA 1
ATOM 1624 C C . ALA A 1 207 ? 0.713 11.580 -10.697 1.00 97.50 207 ALA A C 1
ATOM 1626 O O . ALA A 1 207 ? 1.787 11.340 -11.244 1.00 97.50 207 ALA A O 1
ATOM 1627 N N . ARG A 1 208 ? -0.409 11.770 -11.403 1.00 96.81 208 ARG A N 1
ATOM 1628 C CA . ARG A 1 208 ? -0.494 11.708 -12.873 1.00 96.81 208 ARG A CA 1
ATOM 1629 C C . ARG A 1 208 ? 0.435 12.714 -13.548 1.00 96.81 208 ARG A C 1
ATOM 1631 O O . ARG A 1 208 ? 1.046 12.375 -14.559 1.00 96.81 208 ARG A O 1
ATOM 1638 N N . GLU A 1 209 ? 0.586 13.905 -12.978 1.00 96.62 209 GLU A N 1
ATOM 1639 C CA . GLU A 1 209 ? 1.537 14.918 -13.443 1.00 96.62 209 GLU A CA 1
ATOM 1640 C C . GLU A 1 209 ? 3.002 14.503 -13.243 1.00 96.62 209 GLU A C 1
ATOM 1642 O O . GLU A 1 209 ? 3.835 14.725 -14.125 1.00 96.62 209 GLU A O 1
ATOM 1647 N N . LEU A 1 210 ? 3.332 13.865 -12.115 1.00 97.19 210 LEU A N 1
ATOM 1648 C CA . LEU A 1 210 ? 4.671 13.315 -11.870 1.00 97.19 210 LEU A CA 1
ATOM 1649 C C . LEU A 1 210 ? 4.979 12.159 -12.833 1.00 97.19 210 LEU A C 1
ATOM 1651 O O . LEU A 1 210 ? 6.047 12.135 -13.441 1.00 97.19 210 LEU A O 1
ATOM 1655 N N . TRP A 1 211 ? 4.031 11.243 -13.041 1.00 96.75 211 TRP A N 1
ATOM 1656 C CA . TRP A 1 211 ? 4.171 10.141 -13.993 1.00 96.75 211 TRP A CA 1
ATOM 1657 C C . TRP A 1 211 ? 4.317 10.619 -15.437 1.00 96.75 211 TRP A C 1
ATOM 1659 O O . TRP A 1 211 ? 5.214 10.154 -16.138 1.00 96.75 211 TRP A O 1
ATOM 1669 N N . SER A 1 212 ? 3.486 11.568 -15.874 1.00 95.62 212 SER A N 1
ATOM 1670 C CA . SER A 1 212 ? 3.553 12.148 -17.224 1.00 95.62 212 SER A CA 1
ATOM 1671 C C . SER A 1 212 ? 4.892 12.846 -17.466 1.00 95.62 212 SER A C 1
ATOM 1673 O O . SER A 1 212 ? 5.510 12.654 -18.514 1.00 95.62 212 SER A O 1
ATOM 1675 N N . PHE A 1 213 ? 5.386 13.589 -16.471 1.00 95.50 213 PHE A N 1
ATOM 1676 C CA . PHE A 1 213 ? 6.707 14.218 -16.496 1.00 95.50 213 PHE A CA 1
ATOM 1677 C C . PHE A 1 213 ? 7.838 13.188 -16.624 1.00 95.50 213 PHE A C 1
ATOM 1679 O O . PHE A 1 213 ? 8.661 13.302 -17.532 1.00 95.50 213 PHE A O 1
ATOM 1686 N N . MET A 1 214 ? 7.844 12.142 -15.790 1.00 94.12 214 MET A N 1
ATOM 1687 C CA . MET A 1 214 ? 8.871 11.098 -15.866 1.00 94.12 214 MET A CA 1
ATOM 1688 C C . MET A 1 214 ? 8.829 10.344 -17.199 1.00 94.12 214 MET A C 1
ATOM 1690 O O . MET A 1 214 ? 9.867 10.179 -17.832 1.00 94.12 214 MET A O 1
ATOM 1694 N N . CYS A 1 215 ? 7.650 9.940 -17.680 1.00 91.56 215 CYS A N 1
ATOM 1695 C CA . CYS A 1 215 ? 7.529 9.238 -18.961 1.00 91.56 215 CYS A CA 1
ATOM 1696 C C . CYS A 1 215 ? 7.983 10.111 -20.145 1.00 91.56 215 CYS A C 1
ATOM 1698 O O . CYS A 1 215 ? 8.646 9.607 -21.051 1.00 91.56 215 CYS A O 1
ATOM 1700 N N . SER A 1 216 ? 7.721 11.424 -20.096 1.00 92.50 216 SER A N 1
ATOM 1701 C CA . SER A 1 216 ? 8.183 12.383 -21.111 1.00 92.50 216 SER A CA 1
ATOM 1702 C C . SER A 1 216 ? 9.711 12.469 -21.194 1.00 92.50 216 SER A C 1
ATOM 1704 O O . SER A 1 216 ? 10.249 12.542 -22.295 1.00 92.50 216 SER A O 1
ATOM 1706 N N . ILE A 1 217 ? 10.425 12.393 -20.062 1.00 90.12 217 ILE A N 1
ATOM 1707 C CA . ILE A 1 217 ? 11.901 12.407 -20.026 1.00 90.12 217 ILE A CA 1
ATOM 1708 C C . ILE A 1 217 ? 12.498 11.179 -20.730 1.00 90.12 217 ILE A C 1
ATOM 1710 O O . ILE A 1 217 ? 13.522 11.291 -21.400 1.00 90.12 217 ILE A O 1
ATOM 1714 N N . PHE A 1 218 ? 11.841 10.020 -20.636 1.00 86.81 218 PHE A N 1
ATOM 1715 C CA . PHE A 1 218 ? 12.236 8.805 -21.360 1.00 86.81 218 PHE A CA 1
ATOM 1716 C C . PHE A 1 218 ? 11.625 8.703 -22.773 1.00 86.81 218 PHE A C 1
ATOM 1718 O O . PHE A 1 218 ? 11.830 7.699 -23.451 1.00 86.81 218 PHE A O 1
ATOM 1725 N N . GLY A 1 219 ? 10.883 9.720 -23.234 1.00 86.75 219 GLY A N 1
ATOM 1726 C CA . GLY A 1 219 ? 10.238 9.745 -24.553 1.00 86.75 219 GLY A CA 1
ATOM 1727 C C . GLY A 1 219 ? 9.067 8.766 -24.719 1.00 86.75 219 GLY A C 1
ATOM 1728 O O . GLY A 1 219 ? 8.681 8.454 -25.845 1.00 86.75 219 GLY A O 1
ATOM 1729 N N . LEU A 1 220 ? 8.505 8.254 -23.620 1.00 85.31 220 LEU A N 1
ATOM 1730 C CA . LEU A 1 220 ? 7.525 7.168 -23.622 1.00 85.31 220 LEU A CA 1
ATOM 1731 C C . LEU A 1 220 ? 6.087 7.678 -23.461 1.00 85.31 220 LEU A C 1
ATOM 1733 O O . LEU A 1 220 ? 5.768 8.447 -22.555 1.00 85.31 220 LEU A O 1
ATOM 1737 N N . ARG A 1 221 ? 5.185 7.182 -24.316 1.00 85.00 221 ARG A N 1
ATOM 1738 C CA . ARG A 1 221 ? 3.733 7.364 -24.170 1.00 85.00 221 ARG A CA 1
ATOM 1739 C C . ARG A 1 221 ? 3.190 6.278 -23.243 1.00 85.00 221 ARG A C 1
ATOM 1741 O O . ARG A 1 221 ? 3.054 5.132 -23.660 1.00 85.00 221 ARG A O 1
ATOM 1748 N N . TRP A 1 222 ? 2.904 6.637 -21.995 1.00 89.00 222 TRP A N 1
ATOM 1749 C CA . TRP A 1 222 ? 2.404 5.709 -20.978 1.00 89.00 222 TRP A CA 1
ATOM 1750 C C . TRP A 1 222 ? 0.891 5.841 -20.769 1.00 89.00 222 TRP A C 1
ATOM 1752 O O . TRP A 1 222 ? 0.357 6.948 -20.750 1.00 89.00 222 TRP A O 1
ATOM 1762 N N . VAL A 1 223 ? 0.212 4.711 -20.562 1.00 90.94 223 VAL A N 1
ATOM 1763 C CA . VAL A 1 223 ? -1.189 4.651 -20.119 1.00 90.94 223 VAL A CA 1
ATOM 1764 C C . VAL A 1 223 ? -1.194 4.065 -18.712 1.00 90.94 223 VAL A C 1
ATOM 1766 O O . VAL A 1 223 ? -0.647 2.989 -18.490 1.00 90.94 223 VAL A O 1
ATOM 1769 N N . MET A 1 224 ? -1.774 4.786 -17.752 1.00 94.38 224 MET A N 1
ATOM 1770 C CA . MET A 1 224 ? -1.733 4.390 -16.344 1.00 94.38 224 MET A CA 1
ATOM 1771 C C . MET A 1 224 ? -2.705 3.229 -16.066 1.00 94.38 224 MET A C 1
ATOM 1773 O O . MET A 1 224 ? -3.906 3.406 -16.283 1.00 94.38 224 MET A O 1
ATOM 1777 N N . PRO A 1 225 ? -2.241 2.057 -15.589 1.00 94.44 225 PRO A N 1
ATOM 1778 C CA . PRO A 1 225 ? -3.117 0.925 -15.306 1.00 94.44 225 PRO A CA 1
ATOM 1779 C C . PRO A 1 225 ? -3.845 1.075 -13.957 1.00 94.44 225 PRO A C 1
ATOM 1781 O O . PRO A 1 225 ? -3.569 1.987 -13.176 1.00 94.44 225 PRO A O 1
ATOM 1784 N N . GLY A 1 226 ? -4.796 0.177 -13.680 1.00 92.75 226 GLY A N 1
ATOM 1785 C CA . GLY A 1 226 ? -5.716 0.282 -12.541 1.00 92.75 226 GLY A CA 1
ATOM 1786 C C . GLY A 1 226 ? -5.036 0.320 -11.168 1.00 92.75 226 GLY A C 1
ATOM 1787 O O . GLY A 1 226 ? -5.385 1.168 -10.341 1.00 92.75 226 GLY A O 1
ATOM 1788 N N . GLY A 1 227 ? -4.058 -0.555 -10.922 1.00 94.69 227 GLY A N 1
ATOM 1789 C CA . GLY A 1 227 ? -3.366 -0.666 -9.639 1.00 94.69 227 GLY A CA 1
ATOM 1790 C C . GLY A 1 227 ? -1.844 -0.805 -9.713 1.00 94.69 227 GLY A C 1
ATOM 1791 O O . GLY A 1 227 ? -1.230 -0.977 -10.765 1.00 94.69 227 GLY A O 1
ATOM 1792 N N . VAL A 1 228 ? -1.220 -0.735 -8.531 1.00 94.88 228 VAL A N 1
ATOM 1793 C CA . VAL A 1 228 ? 0.245 -0.794 -8.348 1.00 94.88 228 VAL A CA 1
ATOM 1794 C C . VAL A 1 228 ? 0.839 -2.109 -8.863 1.00 94.88 228 VAL A C 1
ATOM 1796 O O . VAL A 1 228 ? 1.939 -2.111 -9.408 1.00 94.88 228 VAL A O 1
ATOM 1799 N N . LEU A 1 229 ? 0.110 -3.220 -8.726 1.00 93.25 229 LEU A N 1
ATOM 1800 C CA . LEU A 1 229 ? 0.518 -4.526 -9.253 1.00 93.25 229 LEU A CA 1
ATOM 1801 C C . LEU A 1 229 ? 0.606 -4.505 -10.780 1.00 93.25 229 LEU A C 1
ATOM 1803 O O . LEU A 1 229 ? 1.641 -4.870 -11.332 1.00 93.25 229 LEU A O 1
ATOM 1807 N N . ASP A 1 230 ? -0.441 -4.019 -11.445 1.00 92.38 230 ASP A N 1
ATOM 1808 C CA . ASP A 1 230 ? -0.529 -3.932 -12.905 1.00 92.38 230 ASP A CA 1
ATOM 1809 C C . ASP A 1 230 ? 0.587 -3.048 -13.478 1.00 92.38 230 ASP A C 1
ATOM 1811 O O . ASP A 1 230 ? 1.195 -3.383 -14.499 1.00 92.38 230 ASP A O 1
ATOM 1815 N N . LEU A 1 231 ? 0.913 -1.948 -12.782 1.00 94.50 231 LEU A N 1
ATOM 1816 C CA . LEU A 1 231 ? 2.069 -1.115 -13.104 1.00 94.50 231 LEU A CA 1
ATOM 1817 C C . LEU A 1 231 ? 3.370 -1.920 -12.988 1.00 94.50 231 LEU A C 1
ATOM 1819 O O . LEU A 1 231 ? 4.122 -1.996 -13.950 1.00 94.50 231 LEU A O 1
ATOM 1823 N N . LEU A 1 232 ? 3.639 -2.555 -11.844 1.00 93.12 232 LEU A N 1
ATOM 1824 C CA . LEU A 1 232 ? 4.890 -3.294 -11.617 1.00 93.12 232 LEU A CA 1
ATOM 1825 C C . LEU A 1 232 ? 5.055 -4.519 -12.533 1.00 93.12 232 LEU A C 1
ATOM 1827 O O . LEU A 1 232 ? 6.185 -4.944 -12.780 1.00 93.12 232 LEU A O 1
ATOM 1831 N N . TYR A 1 233 ? 3.957 -5.074 -13.052 1.00 89.88 233 TYR A N 1
ATOM 1832 C CA . TYR A 1 233 ? 3.982 -6.063 -14.127 1.00 89.88 233 TYR A CA 1
ATOM 1833 C C . TYR A 1 233 ? 4.348 -5.426 -15.475 1.00 89.88 233 TYR A C 1
ATOM 1835 O O . TYR A 1 233 ? 5.355 -5.806 -16.068 1.00 89.88 233 TYR A O 1
ATOM 1843 N N . SER A 1 234 ? 3.569 -4.445 -15.939 1.00 89.44 234 SER A N 1
ATOM 1844 C CA . SER A 1 234 ? 3.711 -3.844 -17.278 1.00 89.44 234 SER A CA 1
ATOM 1845 C C . SER A 1 234 ? 4.973 -2.987 -17.465 1.00 89.44 234 SER A C 1
ATOM 1847 O O . SER A 1 234 ? 5.530 -2.930 -18.561 1.00 89.44 234 SER A O 1
ATOM 1849 N N . TRP A 1 235 ? 5.463 -2.340 -16.406 1.00 89.50 235 TRP A N 1
ATOM 1850 C CA . TRP A 1 235 ? 6.592 -1.403 -16.461 1.00 89.50 235 TRP A CA 1
ATOM 1851 C C . TRP A 1 235 ? 7.910 -2.049 -16.888 1.00 89.50 235 TRP A C 1
ATOM 1853 O O . TRP A 1 235 ? 8.724 -1.445 -17.586 1.00 89.50 235 TRP A O 1
ATOM 1863 N N . GLY A 1 236 ? 8.139 -3.290 -16.461 1.00 78.31 236 GLY A N 1
ATOM 1864 C CA . GLY A 1 236 ? 9.416 -3.962 -16.673 1.00 78.31 236 GLY A CA 1
ATOM 1865 C C . GLY A 1 236 ? 9.653 -4.444 -18.110 1.00 78.31 236 GLY A C 1
ATOM 1866 O O . GLY A 1 236 ? 10.775 -4.844 -18.433 1.00 78.31 236 GLY A O 1
ATOM 1867 N N . ASP A 1 237 ? 8.620 -4.414 -18.954 1.00 75.69 237 ASP A N 1
ATOM 1868 C CA . ASP A 1 237 ? 8.658 -4.860 -20.352 1.00 75.69 237 ASP A CA 1
ATOM 1869 C C . ASP A 1 237 ? 8.504 -3.701 -21.357 1.00 75.69 237 ASP A C 1
ATOM 1871 O O . ASP A 1 237 ? 8.694 -3.899 -22.554 1.00 75.69 237 ASP A O 1
ATOM 1875 N N . SER A 1 238 ? 8.228 -2.478 -20.883 1.00 76.19 238 SER A N 1
ATOM 1876 C CA . SER A 1 238 ? 7.936 -1.307 -21.726 1.00 76.19 238 SER A CA 1
ATOM 1877 C C . SER A 1 238 ? 9.160 -0.537 -22.232 1.00 76.19 238 SER A C 1
ATOM 1879 O O . SER A 1 238 ? 9.068 0.199 -23.213 1.00 76.19 238 SER A O 1
ATOM 1881 N N . CYS A 1 239 ? 10.324 -0.718 -21.604 1.00 72.25 239 CYS A N 1
ATOM 1882 C CA . CYS A 1 239 ? 11.601 -0.259 -22.144 1.00 72.25 239 CYS A CA 1
ATOM 1883 C C . CYS A 1 239 ? 12.344 -1.435 -22.789 1.00 72.25 239 CYS A C 1
ATOM 1885 O O . CYS A 1 239 ? 12.438 -2.510 -22.192 1.00 72.25 239 CYS A O 1
ATOM 1887 N N . HIS A 1 240 ? 12.947 -1.230 -23.965 1.00 68.88 240 HIS A N 1
ATOM 1888 C CA . HIS A 1 240 ? 13.788 -2.239 -24.632 1.00 68.88 240 HIS A CA 1
ATOM 1889 C C . HIS A 1 240 ? 15.298 -1.959 -24.526 1.00 68.88 240 HIS A C 1
ATOM 1891 O O . HIS A 1 240 ? 16.080 -2.908 -24.452 1.00 68.88 240 HIS A O 1
ATOM 1897 N N . SER A 1 241 ? 15.723 -0.694 -24.428 1.00 75.94 241 SER A N 1
ATOM 1898 C CA . SER A 1 241 ? 17.146 -0.325 -24.371 1.00 75.94 241 SER A CA 1
ATOM 1899 C C . SER A 1 241 ? 17.821 -0.795 -23.075 1.00 75.94 241 SER A C 1
ATOM 1901 O O . SER A 1 241 ? 17.448 -0.400 -21.972 1.00 75.94 241 SER A O 1
ATOM 1903 N N . ILE A 1 242 ? 18.853 -1.634 -23.214 1.00 73.12 242 ILE A N 1
ATOM 1904 C CA . ILE A 1 242 ? 19.592 -2.228 -22.088 1.00 73.12 242 ILE A CA 1
ATOM 1905 C C . ILE A 1 242 ? 20.344 -1.155 -21.284 1.00 73.12 242 ILE A C 1
ATOM 1907 O O . ILE A 1 242 ? 20.375 -1.231 -20.057 1.00 73.12 242 ILE A O 1
ATOM 1911 N N . GLY A 1 243 ? 20.905 -0.140 -21.954 1.00 75.69 243 GLY A N 1
ATOM 1912 C CA . GLY A 1 243 ? 21.730 0.892 -21.315 1.00 75.69 243 GLY A CA 1
ATOM 1913 C C . GLY A 1 243 ? 20.973 1.744 -20.293 1.00 75.69 243 GLY A C 1
ATOM 1914 O O . GLY A 1 243 ? 21.509 2.040 -19.230 1.00 75.69 243 GLY A O 1
ATOM 1915 N N . VAL A 1 244 ? 19.705 2.074 -20.569 1.00 82.75 244 VAL A N 1
ATOM 1916 C CA . VAL A 1 244 ? 18.859 2.859 -19.648 1.00 82.75 244 VAL A CA 1
ATOM 1917 C C . VAL A 1 244 ? 17.999 1.994 -18.725 1.00 82.75 244 VAL A C 1
ATOM 1919 O O . VAL A 1 244 ? 17.414 2.526 -17.785 1.00 82.75 244 VAL A O 1
ATOM 1922 N N . ARG A 1 245 ? 17.928 0.668 -18.933 1.00 84.62 245 ARG A N 1
ATOM 1923 C CA . ARG A 1 245 ? 17.025 -0.224 -18.181 1.00 84.62 245 ARG A CA 1
ATOM 1924 C C . ARG A 1 245 ? 17.205 -0.127 -16.666 1.00 84.62 245 ARG A C 1
ATOM 1926 O O . ARG A 1 245 ? 16.212 -0.053 -15.956 1.00 84.62 245 ARG A O 1
ATOM 1933 N N . LYS A 1 246 ? 18.449 -0.058 -16.176 1.00 85.75 246 LYS A N 1
ATOM 1934 C CA . LYS A 1 246 ? 18.734 0.101 -14.737 1.00 85.75 246 LYS A CA 1
ATOM 1935 C C . LYS A 1 246 ? 18.105 1.367 -14.144 1.00 85.75 246 LYS A C 1
ATOM 1937 O O . LYS A 1 246 ? 17.656 1.335 -13.008 1.00 85.75 246 LYS A O 1
ATOM 1942 N N . VAL A 1 247 ? 18.053 2.454 -14.917 1.00 88.81 247 VAL A N 1
ATOM 1943 C CA . VAL A 1 247 ? 17.411 3.717 -14.521 1.00 88.81 247 VAL A CA 1
ATOM 1944 C C . VAL A 1 247 ? 15.891 3.615 -14.668 1.00 88.81 247 VAL A C 1
ATOM 1946 O O . VAL A 1 247 ? 15.156 4.058 -13.793 1.00 88.81 247 VAL A O 1
ATOM 1949 N N . TRP A 1 248 ? 15.404 2.983 -15.739 1.00 89.12 248 TRP A N 1
ATOM 1950 C CA . TRP A 1 248 ? 13.973 2.784 -15.983 1.00 89.12 248 TRP A CA 1
ATOM 1951 C C . TRP A 1 248 ? 13.295 1.940 -14.895 1.00 89.12 248 TRP A C 1
ATOM 1953 O O . TRP A 1 248 ? 12.251 2.332 -14.374 1.00 89.12 248 TRP A O 1
ATOM 1963 N N . ASP A 1 249 ? 13.917 0.830 -14.493 1.00 90.06 249 ASP A N 1
ATOM 1964 C CA . ASP A 1 249 ? 13.434 -0.047 -13.419 1.00 90.06 249 ASP A CA 1
ATOM 1965 C C . ASP A 1 249 ? 13.447 0.656 -12.038 1.00 90.06 249 ASP A C 1
ATOM 1967 O O . ASP A 1 249 ? 12.774 0.214 -11.107 1.00 90.06 249 ASP A O 1
ATOM 1971 N N . MET A 1 250 ? 14.166 1.781 -11.905 1.00 91.38 250 MET A N 1
ATOM 1972 C CA . MET A 1 250 ? 14.207 2.628 -10.704 1.00 91.38 250 MET A CA 1
ATOM 1973 C C . MET A 1 250 ? 13.129 3.716 -10.664 1.00 91.38 250 MET A C 1
ATOM 1975 O O . MET A 1 250 ? 12.859 4.256 -9.588 1.00 91.38 250 MET A O 1
ATOM 1979 N N . VAL A 1 251 ? 12.470 4.024 -11.788 1.00 94.00 251 VAL A N 1
ATOM 1980 C CA . VAL A 1 251 ? 11.447 5.082 -11.837 1.00 94.00 251 VAL A CA 1
ATOM 1981 C C . VAL A 1 251 ? 10.254 4.773 -10.917 1.00 94.00 251 VAL A C 1
ATOM 1983 O O . VAL A 1 251 ? 9.927 5.656 -10.125 1.00 94.00 251 VAL A O 1
ATOM 1986 N N . PRO A 1 252 ? 9.629 3.573 -10.900 1.00 95.19 252 PRO A N 1
ATOM 1987 C CA . PRO A 1 252 ? 8.496 3.325 -10.008 1.00 95.19 252 PRO A CA 1
ATOM 1988 C C . PRO A 1 252 ? 8.856 3.334 -8.519 1.00 95.19 252 PRO A C 1
ATOM 1990 O O . PRO A 1 252 ? 8.159 4.021 -7.772 1.00 95.19 252 PRO A O 1
ATOM 1993 N N . PRO A 1 253 ? 9.946 2.677 -8.060 1.00 95.50 253 PRO A N 1
ATOM 1994 C CA . PRO A 1 253 ? 10.420 2.833 -6.687 1.00 95.50 253 PRO A CA 1
ATOM 1995 C C . PRO A 1 253 ? 10.656 4.296 -6.294 1.00 95.50 253 PRO A C 1
ATOM 1997 O O . PRO A 1 253 ? 10.217 4.713 -5.224 1.00 95.50 253 PRO A O 1
ATOM 2000 N N . CYS A 1 254 ? 11.281 5.090 -7.169 1.00 95.75 254 CYS A N 1
ATOM 2001 C CA . CYS A 1 254 ? 11.534 6.506 -6.920 1.00 95.75 254 CYS A CA 1
ATOM 2002 C C . CYS A 1 254 ? 10.240 7.334 -6.843 1.00 95.75 254 CYS A C 1
ATOM 2004 O O . CYS A 1 254 ? 10.031 8.051 -5.867 1.00 95.75 254 CYS A O 1
ATOM 2006 N N . VAL A 1 255 ? 9.359 7.240 -7.844 1.00 97.06 255 VAL A N 1
ATOM 2007 C CA . VAL A 1 255 ? 8.120 8.034 -7.913 1.00 97.06 255 VAL A CA 1
ATOM 2008 C C . VAL A 1 255 ? 7.189 7.686 -6.753 1.00 97.06 255 VAL A C 1
ATOM 2010 O O . VAL A 1 255 ? 6.706 8.594 -6.077 1.00 97.06 255 VAL A O 1
ATOM 2013 N N . PHE A 1 256 ? 6.998 6.397 -6.449 1.00 97.75 256 PHE A N 1
ATOM 2014 C CA . PHE A 1 256 ? 6.207 5.973 -5.293 1.00 97.75 256 PHE A CA 1
ATOM 2015 C C . PHE A 1 256 ? 6.784 6.503 -3.970 1.00 97.75 256 PHE A C 1
ATOM 2017 O O . PHE A 1 256 ? 6.023 6.968 -3.122 1.00 97.75 256 PHE A O 1
ATOM 2024 N N . TRP A 1 257 ? 8.110 6.471 -3.791 1.00 97.38 257 TRP A N 1
ATOM 2025 C CA . TRP A 1 257 ? 8.762 6.968 -2.576 1.00 97.38 257 TRP A CA 1
ATOM 2026 C C . TRP A 1 257 ? 8.636 8.488 -2.416 1.00 97.38 257 TRP A C 1
ATOM 2028 O O . TRP A 1 257 ? 8.288 8.965 -1.337 1.00 97.38 257 TRP A O 1
ATOM 2038 N N . CYS A 1 258 ? 8.848 9.256 -3.488 1.00 97.06 258 CYS A N 1
ATOM 2039 C CA . CYS A 1 258 ? 8.697 10.711 -3.466 1.00 97.06 258 CYS A CA 1
ATOM 2040 C C . CYS A 1 258 ? 7.244 11.142 -3.214 1.00 97.06 258 CYS A C 1
ATOM 2042 O O . CYS A 1 258 ? 7.020 12.053 -2.420 1.00 97.06 258 CYS A O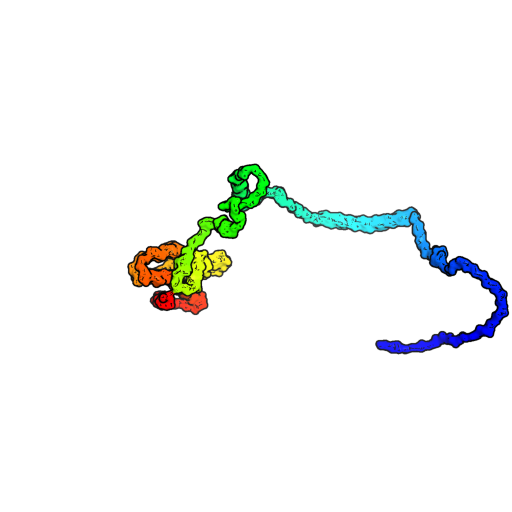 1
ATOM 2044 N N . ILE A 1 259 ? 6.261 10.468 -3.827 1.00 98.00 259 ILE A N 1
ATOM 2045 C CA . ILE A 1 259 ? 4.833 10.703 -3.554 1.00 98.00 259 ILE A CA 1
ATOM 2046 C C . ILE A 1 259 ? 4.510 10.409 -2.083 1.00 98.00 259 ILE A C 1
ATOM 2048 O O . ILE A 1 259 ? 3.836 11.203 -1.430 1.00 98.00 259 ILE A O 1
ATOM 2052 N N . TRP A 1 260 ? 5.009 9.297 -1.537 1.00 97.56 260 TRP A N 1
ATOM 2053 C CA . TRP A 1 260 ? 4.786 8.931 -0.136 1.00 97.56 260 TRP A CA 1
ATOM 2054 C C . TRP A 1 260 ? 5.419 9.930 0.843 1.00 97.56 260 TRP A C 1
ATOM 2056 O O . TRP A 1 260 ? 4.791 10.304 1.833 1.00 97.56 260 TRP A O 1
ATOM 2066 N N . GLY A 1 261 ? 6.631 10.410 0.548 1.00 96.69 261 GLY A N 1
ATOM 2067 C CA . GLY A 1 261 ? 7.297 11.462 1.318 1.00 96.69 261 GLY A CA 1
ATOM 2068 C C . GLY A 1 261 ? 6.535 12.790 1.294 1.00 96.69 261 GLY A C 1
ATOM 2069 O O . GLY A 1 261 ? 6.291 13.373 2.346 1.00 96.69 261 GLY A O 1
ATOM 2070 N N . GLU A 1 262 ? 6.095 13.242 0.116 1.00 96.75 262 GLU A N 1
ATOM 2071 C CA . GLU A 1 262 ? 5.304 14.472 -0.040 1.00 96.75 262 GLU A CA 1
ATOM 2072 C C . GLU A 1 262 ? 3.937 14.376 0.661 1.00 96.75 262 GLU A C 1
ATOM 2074 O O . GLU A 1 262 ? 3.540 15.303 1.366 1.00 96.75 262 GLU A O 1
ATOM 2079 N N . ARG A 1 263 ? 3.246 13.232 0.549 1.00 96.12 263 ARG A N 1
ATOM 2080 C CA . ARG A 1 263 ? 2.008 12.939 1.291 1.00 96.12 263 ARG A CA 1
ATOM 2081 C C . ARG A 1 263 ? 2.234 13.081 2.795 1.00 96.12 263 ARG A C 1
ATOM 2083 O O . ARG A 1 263 ? 1.474 13.774 3.464 1.00 96.12 263 ARG A O 1
ATOM 2090 N N . ASN A 1 264 ? 3.268 12.439 3.337 1.00 96.19 264 ASN A N 1
ATOM 2091 C CA . ASN A 1 264 ? 3.526 12.453 4.778 1.00 96.19 264 ASN A CA 1
ATOM 2092 C C . ASN A 1 264 ? 3.942 13.845 5.284 1.00 96.19 264 ASN A C 1
ATOM 2094 O O . ASN A 1 264 ? 3.457 14.256 6.335 1.00 96.19 264 ASN A O 1
ATOM 2098 N N . ALA A 1 265 ? 4.732 14.601 4.514 1.00 96.50 265 ALA A N 1
ATOM 2099 C CA . ALA A 1 265 ? 5.070 15.988 4.839 1.00 96.50 265 ALA A CA 1
ATOM 2100 C C . ALA A 1 265 ? 3.812 16.876 4.945 1.00 96.50 265 ALA A C 1
ATOM 2102 O O . ALA A 1 265 ? 3.650 17.615 5.917 1.00 96.50 265 ALA A O 1
ATOM 2103 N N . ARG A 1 266 ? 2.856 16.725 4.017 1.00 94.75 266 ARG A N 1
ATOM 2104 C CA . ARG A 1 266 ? 1.555 17.418 4.072 1.00 94.75 266 ARG A CA 1
ATOM 2105 C C . ARG A 1 266 ? 0.713 16.994 5.275 1.00 94.75 266 ARG A C 1
ATOM 2107 O O . ARG A 1 266 ? 0.111 17.839 5.928 1.00 94.75 266 ARG A O 1
ATOM 2114 N N . SER A 1 267 ? 0.648 15.691 5.552 1.00 92.75 267 SER A N 1
ATOM 2115 C CA . SER A 1 267 ? -0.241 15.119 6.573 1.00 92.75 267 SER A CA 1
ATOM 2116 C C . SER A 1 267 ? 0.265 15.236 8.014 1.00 92.75 267 SER A C 1
ATOM 2118 O O . SER A 1 267 ? -0.561 15.233 8.922 1.00 92.75 267 SER A O 1
ATOM 2120 N N . PHE A 1 268 ? 1.582 15.309 8.238 1.00 93.38 268 PHE A N 1
ATOM 2121 C CA . PHE A 1 268 ? 2.178 15.259 9.583 1.00 93.38 268 PHE A CA 1
ATOM 2122 C C . PHE A 1 268 ? 3.125 16.423 9.902 1.00 93.38 268 PHE A C 1
ATOM 2124 O O . PHE A 1 268 ? 3.302 16.744 11.073 1.00 93.38 268 PHE A O 1
ATOM 2131 N N . GLU A 1 269 ? 3.719 17.064 8.892 1.00 94.06 269 GLU A N 1
ATOM 2132 C CA . GLU A 1 269 ? 4.710 18.142 9.068 1.00 94.06 269 GLU A CA 1
ATOM 2133 C C . GLU A 1 269 ? 4.152 19.522 8.664 1.00 94.06 269 GLU A C 1
ATOM 2135 O O . GLU A 1 269 ? 4.821 20.538 8.834 1.00 94.06 269 GLU A O 1
ATOM 2140 N N . GLY A 1 270 ? 2.930 19.574 8.116 1.00 90.94 270 GLY A N 1
ATOM 2141 C CA . GLY A 1 270 ? 2.285 20.801 7.632 1.00 90.94 270 GLY A CA 1
ATOM 2142 C C . GLY A 1 270 ? 2.933 21.412 6.381 1.00 90.94 270 GLY A C 1
ATOM 2143 O O . GLY A 1 270 ? 2.590 22.530 6.003 1.00 90.94 270 GLY A O 1
ATOM 2144 N N . MET A 1 271 ? 3.864 20.703 5.735 1.00 92.06 271 MET A N 1
ATOM 2145 C CA . MET A 1 271 ? 4.613 21.199 4.579 1.00 92.06 271 MET A CA 1
ATOM 2146 C C . MET A 1 271 ? 3.981 20.742 3.262 1.00 92.06 271 MET A C 1
ATOM 2148 O O . MET A 1 271 ? 3.926 19.551 2.964 1.00 92.06 271 MET A O 1
ATOM 2152 N N . GLU A 1 272 ? 3.563 21.701 2.439 1.00 93.75 272 GLU A N 1
ATOM 2153 C CA . GLU A 1 272 ? 3.022 21.479 1.096 1.00 93.75 272 GLU A CA 1
ATOM 2154 C C . GLU A 1 272 ? 3.952 22.100 0.047 1.00 93.75 272 GLU A C 1
ATOM 2156 O O . GLU A 1 272 ? 4.072 23.321 -0.036 1.00 93.75 272 GLU A O 1
ATOM 2161 N N . ARG A 1 273 ? 4.618 21.259 -0.757 1.00 94.12 273 ARG A N 1
ATOM 2162 C CA . ARG A 1 273 ? 5.502 21.713 -1.841 1.00 94.12 273 ARG A CA 1
ATOM 2163 C C . ARG A 1 273 ? 4.716 21.949 -3.123 1.00 94.12 273 ARG A C 1
ATOM 2165 O O . ARG A 1 273 ? 3.710 21.284 -3.389 1.00 94.12 273 ARG A O 1
ATOM 2172 N N . ASN A 1 274 ? 5.194 22.859 -3.965 1.00 94.56 274 ASN A N 1
ATOM 2173 C CA . ASN A 1 274 ? 4.610 23.057 -5.288 1.00 94.56 274 ASN A CA 1
ATOM 2174 C C . ASN A 1 274 ? 5.029 21.934 -6.260 1.00 94.56 274 ASN A C 1
ATOM 2176 O O . ASN A 1 274 ? 6.040 21.253 -6.073 1.00 94.56 274 ASN A O 1
ATOM 2180 N N . LEU A 1 275 ? 4.261 21.736 -7.336 1.00 94.25 275 LEU A N 1
ATOM 2181 C CA . LEU A 1 275 ? 4.475 20.624 -8.272 1.00 94.25 275 LEU A CA 1
ATOM 2182 C C . LEU A 1 275 ? 5.882 20.613 -8.905 1.00 94.25 275 LEU A C 1
ATOM 2184 O O . LEU A 1 275 ? 6.405 19.537 -9.192 1.00 94.25 275 LEU A O 1
ATOM 2188 N N . MET A 1 276 ? 6.517 21.774 -9.098 1.00 95.56 276 MET A N 1
ATOM 2189 C CA . MET A 1 276 ? 7.869 21.861 -9.666 1.00 95.56 276 MET A CA 1
ATOM 2190 C C . MET A 1 276 ? 8.944 21.442 -8.658 1.00 95.56 276 MET A C 1
ATOM 2192 O O . MET A 1 276 ? 9.894 20.754 -9.032 1.00 95.56 276 MET A O 1
ATOM 2196 N N . GLU A 1 277 ? 8.773 21.765 -7.375 1.00 95.88 277 GLU A N 1
ATOM 2197 C CA . GLU A 1 277 ? 9.637 21.277 -6.291 1.00 95.88 277 GLU A CA 1
ATOM 2198 C C . GLU A 1 277 ? 9.533 19.758 -6.124 1.00 95.88 277 GLU A C 1
ATOM 2200 O O . GLU A 1 277 ? 10.551 19.089 -5.928 1.00 95.88 277 GLU A O 1
ATOM 2205 N N . VAL A 1 278 ? 8.327 19.191 -6.252 1.00 95.75 278 VAL A N 1
ATOM 2206 C CA . VAL A 1 278 ? 8.128 17.734 -6.206 1.00 95.75 278 VAL A CA 1
ATOM 2207 C C . VAL A 1 278 ? 8.742 17.070 -7.445 1.00 95.75 278 VAL A C 1
ATOM 2209 O O . VAL A 1 278 ? 9.525 16.134 -7.287 1.00 95.75 278 VAL A O 1
ATOM 2212 N N . LYS A 1 279 ? 8.516 17.598 -8.661 1.00 96.75 279 LYS A N 1
ATOM 2213 C CA . LYS A 1 279 ? 9.173 17.130 -9.903 1.00 96.75 279 LYS A CA 1
ATOM 2214 C C . LYS A 1 279 ? 10.707 17.167 -9.787 1.00 96.75 279 LYS A C 1
ATOM 2216 O O . LYS A 1 279 ? 11.369 16.165 -10.053 1.00 96.75 279 LYS A O 1
ATOM 2221 N N . GLY A 1 280 ? 11.280 18.268 -9.297 1.00 96.12 280 GLY A N 1
ATOM 2222 C CA . GLY A 1 280 ? 12.722 18.396 -9.042 1.00 96.12 280 GLY A CA 1
ATOM 2223 C C . GLY A 1 280 ? 13.244 17.499 -7.910 1.00 96.12 280 GLY A C 1
ATOM 2224 O O . GLY A 1 280 ? 14.421 17.139 -7.886 1.00 96.12 280 GLY A O 1
ATOM 2225 N N . THR A 1 281 ? 12.388 17.093 -6.973 1.00 95.00 281 THR A N 1
ATOM 2226 C CA . THR A 1 281 ? 12.737 16.121 -5.926 1.00 95.00 281 THR A CA 1
ATOM 2227 C C . THR A 1 281 ? 12.751 14.698 -6.477 1.00 95.00 281 THR A C 1
ATOM 2229 O O . THR A 1 281 ? 13.732 14.002 -6.240 1.00 95.00 281 THR A O 1
ATOM 2232 N N . VAL A 1 282 ? 11.778 14.308 -7.312 1.00 95.38 282 VAL A N 1
ATOM 2233 C CA . VAL A 1 282 ? 11.809 13.022 -8.039 1.00 95.38 282 VAL A CA 1
ATOM 2234 C C . VAL A 1 282 ? 13.086 12.890 -8.874 1.00 95.38 282 VAL A C 1
ATOM 2236 O O . VAL A 1 282 ? 13.738 11.852 -8.808 1.00 95.38 282 VAL A O 1
ATOM 2239 N N . LEU A 1 283 ? 13.507 13.937 -9.597 1.00 94.81 283 LEU A N 1
ATOM 2240 C CA . LEU A 1 283 ? 14.764 13.888 -10.359 1.00 94.81 283 LEU A CA 1
ATOM 2241 C C . LEU A 1 283 ? 15.997 13.710 -9.470 1.00 94.81 283 LEU A C 1
ATOM 2243 O O . LEU A 1 283 ? 16.844 12.873 -9.771 1.00 94.81 283 LEU A O 1
ATOM 2247 N N . ARG A 1 284 ? 16.102 14.466 -8.369 1.00 93.69 284 ARG A N 1
ATOM 2248 C CA . ARG A 1 284 ? 17.235 14.350 -7.435 1.00 93.69 284 ARG A CA 1
ATOM 2249 C C . ARG A 1 284 ? 17.274 12.986 -6.747 1.00 93.69 284 ARG A C 1
ATOM 2251 O O . ARG A 1 284 ? 18.355 12.435 -6.579 1.00 93.69 284 ARG A O 1
ATOM 2258 N N . THR A 1 285 ? 16.120 12.418 -6.398 1.00 92.56 285 THR A N 1
ATOM 2259 C CA . THR A 1 285 ? 16.040 11.063 -5.842 1.00 92.56 285 THR A CA 1
ATOM 2260 C C . THR A 1 285 ? 16.376 10.002 -6.890 1.00 92.56 285 THR A C 1
ATOM 2262 O O . THR A 1 285 ? 17.126 9.092 -6.569 1.00 92.56 285 THR A O 1
ATOM 2265 N N . LEU A 1 286 ? 15.928 10.121 -8.145 1.00 91.31 286 LEU A N 1
ATOM 2266 C CA . LEU A 1 286 ? 16.286 9.148 -9.184 1.00 91.31 286 LEU A CA 1
ATOM 2267 C C . LEU A 1 286 ? 17.788 9.188 -9.492 1.00 91.31 286 LEU A C 1
ATOM 2269 O O . LEU A 1 286 ? 18.437 8.149 -9.487 1.00 91.31 286 LEU A O 1
ATOM 2273 N N . LEU A 1 287 ? 18.352 10.379 -9.711 1.00 86.94 287 LEU A N 1
ATOM 2274 C CA . LEU A 1 287 ? 19.777 10.556 -10.018 1.00 86.94 287 LEU A CA 1
ATOM 2275 C C . LEU A 1 287 ? 20.695 10.241 -8.824 1.00 86.94 287 LEU A C 1
ATOM 2277 O O . LEU A 1 287 ? 21.848 9.885 -9.029 1.00 86.94 287 LEU A O 1
ATOM 2281 N N . GLY A 1 288 ? 20.194 10.351 -7.590 1.00 80.19 288 GLY A N 1
ATOM 2282 C CA . GLY A 1 288 ? 20.906 9.965 -6.367 1.00 80.19 288 GLY A CA 1
ATOM 2283 C C . GLY A 1 288 ? 20.777 8.485 -5.980 1.00 80.19 288 GLY A C 1
ATOM 2284 O O . GLY A 1 288 ? 21.303 8.098 -4.940 1.00 80.19 288 GLY A O 1
ATOM 2285 N N . LEU A 1 289 ? 20.065 7.671 -6.771 1.00 67.06 289 LEU A N 1
ATOM 2286 C CA . LEU A 1 289 ? 19.842 6.235 -6.537 1.00 67.06 289 LEU A CA 1
ATOM 2287 C C . LEU A 1 289 ? 20.272 5.347 -7.729 1.00 67.06 289 LEU A C 1
ATOM 2289 O O . LEU A 1 289 ? 19.889 4.175 -7.789 1.00 67.06 289 LEU A O 1
ATOM 2293 N N . VAL A 1 290 ? 21.030 5.897 -8.682 1.00 60.12 290 VAL A N 1
ATOM 2294 C CA . VAL A 1 290 ? 21.476 5.242 -9.930 1.00 60.12 290 VAL A CA 1
ATOM 2295 C C . VAL A 1 290 ? 22.970 4.947 -9.902 1.00 60.12 290 VAL A C 1
ATOM 2297 O O . VAL A 1 290 ? 23.301 3.784 -10.235 1.00 60.12 290 VAL A O 1
#

Radius of gyration: 49.5 Å; chains: 1; bounding box: 60×88×140 Å

pLDDT: mean 81.65, std 17.92, range [28.55, 98.06]